Protein AF-0000000078792774 (afdb_homodimer)

pLDDT: mean 97.99, std 1.41, range [89.81, 98.94]

Sequence (324 aa):
MVIRKADIERDFDGVWEIFLDVISRGDVFSFLPETPKSDLKKLWFADNMDTFVAVDNSGKIVGSYYVKPNQPGLGSHIANGGYMVHSEEKGKGIGRLLCQHSIDFAREKGYLGMQFNMVISTNASAVKLWKSFGFLIIGTIPQAFRHQKLGLVDAYIMYKSLMVIRKADIERDFDGVWEIFLDVISRGDVFSFLPETPKSDLKKLWFADNMDTFVAVDNSGKIVGSYYVKPNQPGLGSHIANGGYMVHSEEKGKGIGRLLCQHSIDFAREKGYLGMQFNMVISTNASAVKLWKSFGFLIIGTIPQAFRHQKLGLVDAYIMYKSL

Structure (mmCIF, N/CA/C/O backbone):
data_AF-0000000078792774-model_v1
#
loop_
_entity.id
_entity.type
_entity.pdbx_description
1 polymer 'Acetyltransferase (GNAT) family protein'
#
loop_
_atom_site.group_PDB
_atom_site.id
_atom_site.type_symbol
_atom_site.label_atom_id
_atom_site.label_alt_id
_atom_site.label_comp_id
_atom_site.label_asym_id
_atom_site.label_entity_id
_atom_site.label_seq_id
_atom_site.pdbx_PDB_ins_code
_atom_site.Cartn_x
_atom_site.Cartn_y
_atom_site.Cartn_z
_atom_site.occupancy
_atom_site.B_iso_or_equiv
_atom_site.auth_seq_id
_atom_site.auth_comp_id
_atom_site.auth_asym_id
_atom_site.auth_atom_id
_atom_site.pdbx_PDB_model_num
ATOM 1 N N . MET A 1 1 ? -5.801 -30.766 -10.039 1 89.81 1 MET A N 1
ATOM 2 C CA . MET A 1 1 ? -5.418 -29.562 -9.289 1 89.81 1 MET A CA 1
ATOM 3 C C . MET A 1 1 ? -6.613 -28.984 -8.547 1 89.81 1 MET A C 1
ATOM 5 O O . MET A 1 1 ? -7.703 -28.859 -9.109 1 89.81 1 MET A O 1
ATOM 9 N N . VAL A 1 2 ? -6.477 -28.766 -7.297 1 95.69 2 VAL A N 1
ATOM 10 C CA . VAL A 1 2 ? -7.547 -28.203 -6.477 1 95.69 2 VAL A CA 1
ATOM 11 C C . VAL A 1 2 ? -7.055 -26.938 -5.773 1 95.69 2 VAL A C 1
ATOM 13 O O . VAL A 1 2 ? -5.926 -26.906 -5.273 1 95.69 2 VAL A O 1
ATOM 16 N N . ILE A 1 3 ? -7.879 -25.938 -5.758 1 98.56 3 ILE A N 1
ATOM 17 C CA . ILE A 1 3 ? -7.621 -24.75 -4.938 1 98.56 3 ILE A CA 1
ATOM 18 C C . ILE A 1 3 ? -8.445 -24.828 -3.656 1 98.56 3 ILE A C 1
ATOM 20 O O . ILE A 1 3 ? -9.648 -25.094 -3.701 1 98.56 3 ILE A O 1
ATOM 24 N N . ARG A 1 4 ? -7.84 -24.641 -2.57 1 98.56 4 ARG A N 1
ATOM 25 C CA . ARG A 1 4 ? -8.539 -24.656 -1.289 1 98.56 4 ARG A CA 1
ATOM 26 C C . ARG A 1 4 ? -7.973 -23.609 -0.344 1 98.56 4 ARG A C 1
ATOM 28 O O . ARG A 1 4 ? -6.844 -23.141 -0.529 1 98.56 4 ARG A O 1
ATOM 35 N N . LYS A 1 5 ? -8.781 -23.219 0.657 1 98.69 5 LYS A N 1
ATOM 36 C CA . LYS A 1 5 ? -8.281 -22.312 1.695 1 98.69 5 LYS A CA 1
ATOM 37 C C . LYS A 1 5 ? -7.078 -22.922 2.414 1 98.69 5 LYS A C 1
ATOM 39 O O . LYS A 1 5 ? -7.074 -24.109 2.738 1 98.69 5 LYS A O 1
ATOM 44 N N . ALA A 1 6 ? -6.129 -22.141 2.662 1 98.81 6 ALA A N 1
ATOM 45 C CA . ALA A 1 6 ? -4.906 -22.609 3.311 1 98.81 6 ALA A CA 1
ATOM 46 C C . ALA A 1 6 ? -5.117 -22.797 4.812 1 98.81 6 ALA A C 1
ATOM 48 O O . ALA A 1 6 ? -5.824 -22.016 5.445 1 98.81 6 ALA A O 1
ATOM 49 N N . ASP A 1 7 ? -4.531 -23.828 5.363 1 97.56 7 ASP A N 1
ATOM 50 C CA . ASP A 1 7 ? -4.32 -24 6.797 1 97.56 7 ASP A CA 1
ATOM 51 C C . ASP A 1 7 ? -2.896 -23.625 7.195 1 97.56 7 ASP A C 1
ATOM 53 O O . ASP A 1 7 ? -1.935 -24.25 6.742 1 97.56 7 ASP A O 1
ATOM 57 N N . ILE A 1 8 ? -2.828 -22.609 8.008 1 96.81 8 ILE A N 1
ATOM 58 C CA . ILE A 1 8 ? -1.504 -22.047 8.242 1 96.81 8 ILE A CA 1
ATOM 59 C C . ILE A 1 8 ? -0.583 -23.125 8.82 1 96.81 8 ILE A C 1
ATOM 61 O O . ILE A 1 8 ? 0.58 -23.234 8.43 1 96.81 8 ILE A O 1
ATOM 65 N N . GLU A 1 9 ? -0.976 -23.828 9.734 1 96.56 9 GLU A N 1
ATOM 66 C CA . GLU A 1 9 ? -0.129 -24.844 10.344 1 96.56 9 GLU A CA 1
ATOM 67 C C . GLU A 1 9 ? 0.25 -25.922 9.328 1 96.56 9 GLU A C 1
ATOM 69 O O . GLU A 1 9 ? 1.426 -26.266 9.195 1 96.56 9 GLU A O 1
ATOM 74 N N . ARG A 1 10 ? -0.623 -26.406 8.594 1 97.5 10 ARG A N 1
ATOM 75 C CA . ARG A 1 10 ? -0.427 -27.516 7.66 1 97.5 10 ARG A CA 1
ATOM 76 C C . ARG A 1 10 ? 0.346 -27.062 6.426 1 97.5 10 ARG A C 1
ATOM 78 O O . ARG A 1 10 ? 1.17 -27.797 5.895 1 97.5 10 ARG A O 1
ATOM 85 N N . ASP A 1 11 ? 0.039 -25.875 6.02 1 98.5 11 ASP A N 1
ATOM 86 C CA . ASP A 1 11 ? 0.467 -25.484 4.684 1 98.5 11 ASP A CA 1
ATOM 87 C C . ASP A 1 11 ? 1.664 -24.531 4.742 1 98.5 11 ASP A C 1
ATOM 89 O O . ASP A 1 11 ? 2.227 -24.172 3.707 1 98.5 11 ASP A O 1
ATOM 93 N N . PHE A 1 12 ? 2.1 -24.188 5.945 1 98.62 12 PHE A N 1
ATOM 94 C CA . PHE A 1 12 ? 3.115 -23.156 6.141 1 98.62 12 PHE A CA 1
ATOM 95 C C . PHE A 1 12 ? 4.387 -23.5 5.379 1 98.62 12 PHE A C 1
ATOM 97 O O . PHE A 1 12 ? 4.895 -22.688 4.602 1 98.62 12 PHE A O 1
ATOM 104 N N . ASP A 1 13 ? 4.883 -24.703 5.523 1 98.44 13 ASP A N 1
ATOM 105 C CA . ASP A 1 13 ? 6.148 -25.109 4.914 1 98.44 13 ASP A CA 1
ATOM 106 C C . ASP A 1 13 ? 6.035 -25.156 3.393 1 98.44 13 ASP A C 1
ATOM 108 O O . ASP A 1 13 ? 6.965 -24.781 2.682 1 98.44 13 ASP A O 1
ATOM 112 N N . GLY A 1 14 ? 4.961 -25.703 2.889 1 98.44 14 GLY A N 1
ATOM 113 C CA . GLY A 1 14 ? 4.754 -25.75 1.45 1 98.44 14 GLY A CA 1
ATOM 114 C C . GLY A 1 14 ? 4.691 -24.391 0.803 1 98.44 14 GLY A C 1
ATOM 115 O O . GLY A 1 14 ? 5.273 -24.172 -0.262 1 98.44 14 GLY A O 1
ATOM 116 N N . VAL A 1 15 ? 4.012 -23.484 1.435 1 98.81 15 VAL A N 1
ATOM 117 C CA . VAL A 1 15 ? 3.928 -22.109 0.924 1 98.81 15 VAL A CA 1
ATOM 118 C C . VAL A 1 15 ? 5.293 -21.438 1.024 1 98.81 15 VAL A C 1
ATOM 120 O O . VAL A 1 15 ? 5.699 -20.703 0.119 1 98.81 15 VAL A O 1
ATOM 123 N N . TRP A 1 16 ? 6.023 -21.75 2.131 1 98.69 16 TRP A N 1
ATOM 124 C CA . TRP A 1 16 ? 7.359 -21.188 2.277 1 98.69 16 TRP A CA 1
ATOM 125 C C . TRP A 1 16 ? 8.266 -21.625 1.13 1 98.69 16 TRP A C 1
ATOM 127 O O . TRP A 1 16 ? 9.047 -20.828 0.607 1 98.69 16 TRP A O 1
ATOM 137 N N . GLU A 1 17 ? 8.203 -22.828 0.781 1 98.31 17 GLU A N 1
ATOM 138 C CA . GLU A 1 17 ? 9.023 -23.344 -0.312 1 98.31 17 GLU A CA 1
ATOM 139 C C . GLU A 1 17 ? 8.781 -22.562 -1.602 1 98.31 17 GLU A C 1
ATOM 141 O O . GLU A 1 17 ? 9.727 -22.188 -2.295 1 98.31 17 GLU A O 1
ATOM 146 N N . ILE A 1 18 ? 7.582 -22.328 -1.918 1 98.56 18 ILE A N 1
ATOM 147 C CA . ILE A 1 18 ? 7.234 -21.578 -3.119 1 98.56 18 ILE A CA 1
ATOM 148 C C . ILE A 1 18 ? 7.691 -20.125 -2.969 1 98.56 18 ILE A C 1
ATOM 150 O O . ILE A 1 18 ? 8.25 -19.547 -3.9 1 98.56 18 ILE A O 1
ATOM 154 N N . PHE A 1 19 ? 7.434 -19.578 -1.785 1 98.62 19 PHE A N 1
ATOM 155 C CA . PHE A 1 19 ? 7.816 -18.203 -1.481 1 98.62 19 PHE A CA 1
ATOM 156 C C . PHE A 1 19 ? 9.305 -18 -1.724 1 98.62 19 PHE A C 1
ATOM 158 O O . PHE A 1 19 ? 9.703 -17.094 -2.453 1 98.62 19 PHE A O 1
ATOM 165 N N . LEU A 1 20 ? 10.07 -18.859 -1.196 1 98.12 20 LEU A N 1
ATOM 166 C CA . LEU A 1 20 ? 11.516 -18.781 -1.339 1 98.12 20 LEU A CA 1
ATOM 167 C C . LEU A 1 20 ? 11.93 -18.906 -2.801 1 98.12 20 LEU A C 1
ATOM 169 O O . LEU A 1 20 ? 12.766 -18.141 -3.287 1 98.12 20 LEU A O 1
ATOM 173 N N . ASP A 1 21 ? 11.367 -19.859 -3.449 1 98 21 ASP A N 1
ATOM 174 C CA . ASP A 1 21 ? 11.641 -20.062 -4.867 1 98 21 ASP A CA 1
ATOM 175 C C . ASP A 1 21 ? 11.383 -18.797 -5.672 1 98 21 ASP A C 1
ATOM 177 O O . ASP A 1 21 ? 12.211 -18.406 -6.492 1 98 21 ASP A O 1
ATOM 181 N N . VAL A 1 22 ? 10.289 -18.125 -5.418 1 97.56 22 VAL A N 1
ATOM 182 C CA . VAL A 1 22 ? 9.844 -16.969 -6.191 1 97.56 22 VAL A CA 1
ATOM 183 C C . VAL A 1 22 ? 10.711 -15.758 -5.859 1 97.56 22 VAL A C 1
ATOM 185 O O . VAL A 1 22 ? 11.211 -15.078 -6.758 1 97.56 22 VAL A O 1
ATOM 188 N N . ILE A 1 23 ? 10.977 -15.5 -4.566 1 97.56 23 ILE A N 1
ATOM 189 C CA . ILE A 1 23 ? 11.625 -14.242 -4.195 1 97.56 23 ILE A CA 1
ATOM 190 C C . ILE A 1 23 ? 13.133 -14.352 -4.438 1 97.56 23 ILE A C 1
ATOM 192 O O . ILE A 1 23 ? 13.82 -13.328 -4.523 1 97.56 23 ILE A O 1
ATOM 196 N N . SER A 1 24 ? 13.688 -15.539 -4.551 1 97 24 SER A N 1
ATOM 197 C CA . SER A 1 24 ? 15.117 -15.742 -4.758 1 97 24 SER A CA 1
ATOM 198 C C . SER A 1 24 ? 15.562 -15.172 -6.102 1 97 24 SER A C 1
ATOM 200 O O . SER A 1 24 ? 16.734 -14.805 -6.266 1 97 24 SER A O 1
ATOM 202 N N . ARG A 1 25 ? 14.68 -15.055 -7.035 1 94.62 25 ARG A N 1
ATOM 203 C CA . ARG A 1 25 ? 15.008 -14.578 -8.375 1 94.62 25 ARG A CA 1
ATOM 204 C C . ARG A 1 25 ? 15.102 -13.055 -8.398 1 94.62 25 ARG A C 1
ATOM 206 O O . ARG A 1 25 ? 15.758 -12.484 -9.273 1 94.62 25 ARG A O 1
ATOM 213 N N . GLY A 1 26 ? 14.32 -12.391 -7.48 1 96.25 26 GLY A N 1
ATOM 214 C CA . GLY A 1 26 ? 14.352 -10.938 -7.379 1 96.25 26 GLY A CA 1
ATOM 215 C C . GLY A 1 26 ? 13.75 -10.242 -8.586 1 96.25 26 GLY A C 1
ATOM 216 O O . GLY A 1 26 ? 14.234 -9.195 -9.008 1 96.25 26 GLY A O 1
ATOM 217 N N . ASP A 1 27 ? 12.695 -10.773 -9.172 1 96.94 27 ASP A N 1
ATOM 218 C CA . ASP A 1 27 ? 12.227 -10.203 -10.43 1 96.94 27 ASP A CA 1
ATOM 219 C C . ASP A 1 27 ? 10.711 -10.023 -10.422 1 96.94 27 ASP A C 1
ATOM 221 O O . ASP A 1 27 ? 10.133 -9.461 -11.359 1 96.94 27 ASP A O 1
ATOM 225 N N . VAL A 1 28 ? 10.078 -10.469 -9.312 1 95.56 28 VAL A N 1
ATOM 226 C CA . VAL A 1 28 ? 8.625 -10.469 -9.359 1 95.56 28 VAL A CA 1
ATOM 227 C C . VAL A 1 28 ? 8.062 -9.75 -8.133 1 95.56 28 VAL A C 1
ATOM 229 O O . VAL A 1 28 ? 7.059 -9.039 -8.227 1 95.56 28 VAL A O 1
ATOM 232 N N . PHE A 1 29 ? 8.664 -9.961 -6.973 1 97.25 29 PHE A N 1
ATOM 233 C CA . PHE A 1 29 ? 8.297 -9.305 -5.727 1 97.25 29 PHE A CA 1
ATOM 234 C C . PHE A 1 29 ? 9.43 -8.414 -5.23 1 97.25 29 PHE A C 1
ATOM 236 O O . PHE A 1 29 ? 10.602 -8.672 -5.516 1 97.25 29 PHE A O 1
ATOM 243 N N . SER A 1 30 ? 9.078 -7.434 -4.453 1 98.12 30 SER A N 1
ATOM 244 C CA . SER A 1 30 ? 10.078 -6.508 -3.934 1 98.12 30 SER A CA 1
ATOM 245 C C . SER A 1 30 ? 10.766 -7.074 -2.695 1 98.12 30 SER A C 1
ATOM 247 O O . SER A 1 30 ? 11.719 -6.484 -2.182 1 98.12 30 SER A O 1
ATOM 249 N N . PHE A 1 31 ? 10.312 -8.219 -2.158 1 98 31 PHE A N 1
ATOM 250 C CA . PHE A 1 31 ? 10.945 -8.844 -1.007 1 98 31 PHE A CA 1
ATOM 251 C C . PHE A 1 31 ? 12.375 -9.258 -1.338 1 98 31 PHE A C 1
ATOM 253 O O . PHE A 1 31 ? 12.648 -9.734 -2.443 1 98 31 PHE A O 1
ATOM 260 N N . LEU A 1 32 ? 13.188 -9.203 -0.373 1 97 32 LEU A N 1
ATOM 261 C CA . LEU A 1 32 ? 14.586 -9.57 -0.579 1 97 32 LEU A CA 1
ATOM 262 C C . LEU A 1 32 ? 14.758 -11.086 -0.544 1 97 32 LEU A C 1
ATOM 264 O O . LEU A 1 32 ? 14.086 -11.773 0.222 1 97 32 LEU A O 1
ATOM 268 N N . PRO A 1 33 ? 15.727 -11.578 -1.292 1 95.25 33 PRO A N 1
ATOM 269 C CA . PRO A 1 33 ? 15.984 -13.016 -1.301 1 95.25 33 PRO A CA 1
ATOM 270 C C . PRO A 1 33 ? 16.328 -13.562 0.085 1 95.25 33 PRO A C 1
ATOM 272 O O . PRO A 1 33 ? 16.125 -14.75 0.355 1 95.25 33 PRO A O 1
ATOM 275 N N . GLU A 1 34 ? 16.781 -12.711 1.011 1 96.06 34 GLU A N 1
ATOM 276 C CA . GLU A 1 34 ? 17.203 -13.141 2.342 1 96.06 34 GLU A CA 1
ATOM 277 C C . GLU A 1 34 ? 16.062 -13 3.352 1 96.06 34 GLU A C 1
ATOM 279 O O . GLU A 1 34 ? 16.281 -13.141 4.559 1 96.06 34 GLU A O 1
ATOM 284 N N . THR A 1 35 ? 14.891 -12.695 2.889 1 97.56 35 THR A N 1
ATOM 285 C CA . THR A 1 35 ? 13.75 -12.617 3.797 1 97.56 35 THR A CA 1
ATOM 286 C C . THR A 1 35 ? 13.641 -13.898 4.629 1 97.56 35 THR A C 1
ATOM 288 O O . THR A 1 35 ? 13.641 -15 4.086 1 97.56 35 THR A O 1
ATOM 291 N N . PRO A 1 36 ? 13.586 -13.797 5.883 1 97.81 36 PRO A N 1
ATOM 292 C CA . PRO A 1 36 ? 13.539 -14.992 6.727 1 97.81 36 PRO A CA 1
ATOM 293 C C . PRO A 1 36 ? 12.164 -15.648 6.746 1 97.81 36 PRO A C 1
ATOM 295 O O . PRO A 1 36 ? 11.148 -14.977 6.551 1 97.81 36 PRO A O 1
ATOM 298 N N . LYS A 1 37 ? 12.094 -16.922 7 1 98 37 LYS A N 1
ATOM 299 C CA . LYS A 1 37 ? 10.859 -17.703 7.07 1 98 37 LYS A CA 1
ATOM 300 C C . LYS A 1 37 ? 9.898 -17.125 8.102 1 98 37 LYS A C 1
ATOM 302 O O . LYS A 1 37 ? 8.68 -17.188 7.934 1 98 37 LYS A O 1
ATOM 307 N N . SER A 1 38 ? 10.469 -16.516 9.219 1 97.75 38 SER A N 1
ATOM 308 C CA . SER A 1 38 ? 9.656 -15.945 10.289 1 97.75 38 SER A CA 1
ATOM 309 C C . SER A 1 38 ? 8.75 -14.836 9.758 1 97.75 38 SER A C 1
ATOM 311 O O . SER A 1 38 ? 7.727 -14.523 10.367 1 97.75 38 SER A O 1
ATOM 313 N N . ASP A 1 39 ? 9.094 -14.25 8.633 1 97.94 39 ASP A N 1
ATOM 314 C CA . ASP A 1 39 ? 8.32 -13.148 8.078 1 97.94 39 ASP A CA 1
ATOM 315 C C . ASP A 1 39 ? 7.129 -13.656 7.273 1 97.94 39 ASP A C 1
ATOM 317 O O . ASP A 1 39 ? 6.219 -12.891 6.945 1 97.94 39 ASP A O 1
ATOM 321 N N . LEU A 1 40 ? 7.102 -14.922 6.93 1 98.44 40 LEU A N 1
ATOM 322 C CA . LEU A 1 40 ? 6.09 -15.461 6.023 1 98.44 40 LEU A CA 1
ATOM 323 C C . LEU A 1 40 ? 4.688 -15.227 6.582 1 98.44 40 LEU A C 1
ATOM 325 O O . LEU A 1 40 ? 3.762 -14.914 5.828 1 98.44 40 LEU A O 1
ATOM 329 N N . LYS A 1 41 ? 4.52 -15.469 7.855 1 98.19 41 LYS A N 1
ATOM 330 C CA . LYS A 1 41 ? 3.195 -15.289 8.438 1 98.19 41 LYS A CA 1
ATOM 331 C C . LYS A 1 41 ? 2.641 -13.906 8.125 1 98.19 41 LYS A C 1
ATOM 333 O O . LYS A 1 41 ? 1.504 -13.773 7.664 1 98.19 41 LYS A O 1
ATOM 338 N N . LYS A 1 42 ? 3.414 -12.883 8.352 1 97.12 42 LYS A N 1
ATOM 339 C CA . LYS A 1 42 ? 2.996 -11.5 8.117 1 97.12 42 LYS A CA 1
ATOM 340 C C . LYS A 1 42 ? 2.805 -11.227 6.633 1 97.12 42 LYS A C 1
ATOM 342 O O . LYS A 1 42 ? 1.916 -10.461 6.246 1 97.12 42 LYS A O 1
ATOM 347 N N . LEU A 1 43 ? 3.557 -11.82 5.824 1 98.06 43 LEU A N 1
ATOM 348 C CA . LEU A 1 43 ? 3.611 -11.461 4.41 1 98.06 43 LEU A CA 1
ATOM 349 C C . LEU A 1 43 ? 2.564 -12.234 3.615 1 98.06 43 LEU A C 1
ATOM 351 O O . LEU A 1 43 ? 2.131 -11.789 2.551 1 98.06 43 LEU A O 1
ATOM 355 N N . TRP A 1 44 ? 2.117 -13.445 4.137 1 98.69 44 TRP A N 1
ATOM 356 C CA . TRP A 1 44 ? 1.282 -14.281 3.285 1 98.69 44 TRP A CA 1
ATOM 357 C C . TRP A 1 44 ? 0.125 -14.883 4.078 1 98.69 44 TRP A C 1
ATOM 359 O O . TRP A 1 44 ? -0.828 -15.406 3.494 1 98.69 44 TRP A O 1
ATOM 369 N N . PHE A 1 45 ? 0.188 -14.766 5.434 1 98.56 45 PHE A N 1
ATOM 370 C CA . PHE A 1 45 ? -0.818 -15.391 6.285 1 98.56 45 PHE A CA 1
ATOM 371 C C . PHE A 1 45 ? -1.323 -14.406 7.336 1 98.56 45 PHE A C 1
ATOM 373 O O . PHE A 1 45 ? -1.734 -14.812 8.422 1 98.56 45 PHE A O 1
ATOM 380 N N . ALA A 1 46 ? -1.145 -13.094 7.094 1 97.81 46 ALA A N 1
ATOM 381 C CA . ALA A 1 46 ? -1.589 -12.109 8.07 1 97.81 46 ALA A CA 1
ATOM 382 C C . ALA A 1 46 ? -3.074 -12.273 8.383 1 97.81 46 ALA A C 1
ATOM 384 O O . ALA A 1 46 ? -3.816 -12.867 7.598 1 97.81 46 ALA A O 1
ATOM 385 N N . ASP A 1 47 ? -3.535 -11.719 9.461 1 96.88 47 ASP A N 1
ATOM 386 C CA . ASP A 1 47 ? -4.891 -11.906 9.969 1 96.88 47 ASP A CA 1
ATOM 387 C C . ASP A 1 47 ? -5.926 -11.344 8.992 1 96.88 47 ASP A C 1
ATOM 389 O O . ASP A 1 47 ? -7.059 -11.836 8.938 1 96.88 47 ASP A O 1
ATOM 393 N N . ASN A 1 48 ? -5.547 -10.391 8.273 1 97.5 48 ASN A N 1
ATOM 394 C CA . ASN A 1 48 ? -6.504 -9.758 7.375 1 97.5 48 ASN A CA 1
ATOM 395 C C . ASN A 1 48 ? -6.465 -10.383 5.98 1 97.5 48 ASN A C 1
ATOM 397 O O . ASN A 1 48 ? -7.062 -9.852 5.043 1 97.5 48 ASN A O 1
ATOM 401 N N . MET A 1 49 ? -5.73 -11.453 5.793 1 98.62 49 MET A N 1
ATOM 402 C CA . MET A 1 49 ? -5.578 -12.102 4.496 1 98.62 49 MET A CA 1
ATOM 403 C C . MET A 1 49 ? -6.383 -13.398 4.438 1 98.62 49 MET A C 1
ATOM 405 O O . MET A 1 49 ? -6.418 -14.156 5.41 1 98.62 49 MET A O 1
ATOM 409 N N . ASP A 1 50 ? -7.035 -13.594 3.385 1 98.81 50 ASP A N 1
ATOM 410 C CA . ASP A 1 50 ? -7.512 -14.914 2.994 1 98.81 50 ASP A CA 1
ATOM 411 C C . ASP A 1 50 ? -6.52 -15.594 2.051 1 98.81 50 ASP A C 1
ATOM 413 O O . ASP A 1 50 ? -6.387 -15.195 0.892 1 98.81 50 ASP A O 1
ATOM 417 N N . THR A 1 51 ? -5.867 -16.625 2.529 1 98.94 51 THR A N 1
ATOM 418 C CA . THR A 1 51 ? -4.832 -17.297 1.759 1 98.94 51 THR A CA 1
ATOM 419 C C . THR A 1 51 ? -5.336 -18.641 1.245 1 98.94 51 THR A C 1
ATOM 421 O O . THR A 1 51 ? -6 -19.375 1.974 1 98.94 51 THR A O 1
ATOM 424 N N . PHE A 1 52 ? -5.012 -18.938 0.009 1 98.94 52 PHE A N 1
ATOM 425 C CA . PHE A 1 52 ? -5.379 -20.188 -0.653 1 98.94 52 PHE A CA 1
ATOM 426 C C . PHE A 1 52 ? -4.148 -20.859 -1.234 1 98.94 52 PHE A C 1
ATOM 428 O O . PHE A 1 52 ? -3.141 -20.219 -1.515 1 98.94 52 PHE A O 1
ATOM 435 N N . VAL A 1 53 ? -4.285 -22.172 -1.433 1 98.88 53 VAL A N 1
ATOM 436 C CA . VAL A 1 53 ? -3.227 -22.953 -2.068 1 98.88 53 VAL A CA 1
ATOM 437 C C . VAL A 1 53 ? -3.809 -23.781 -3.209 1 98.88 53 VAL A C 1
ATOM 439 O O . VAL A 1 53 ? -4.957 -24.234 -3.139 1 98.88 53 VAL A O 1
ATOM 442 N N . ALA A 1 54 ? -3.068 -23.875 -4.238 1 98.75 54 ALA A N 1
ATOM 443 C CA . ALA A 1 54 ? -3.311 -24.859 -5.293 1 98.75 54 ALA A CA 1
ATOM 444 C C . ALA A 1 54 ? -2.527 -26.141 -5.035 1 98.75 54 ALA A C 1
ATOM 446 O O . ALA A 1 54 ? -1.304 -26.109 -4.891 1 98.75 54 ALA A O 1
ATOM 447 N N . VAL A 1 55 ? -3.205 -27.234 -5.004 1 98.12 55 VAL A N 1
ATOM 448 C CA . VAL A 1 55 ? -2.602 -28.531 -4.691 1 98.12 55 VAL A CA 1
ATOM 449 C C . VAL A 1 55 ? -2.754 -29.469 -5.883 1 98.12 55 VAL A C 1
ATOM 451 O O . VAL A 1 55 ? -3.852 -29.625 -6.426 1 98.12 55 VAL A O 1
ATOM 454 N N . ASP A 1 56 ? -1.595 -30 -6.246 1 96.62 56 ASP A N 1
ATOM 455 C CA . ASP A 1 56 ? -1.667 -30.906 -7.387 1 96.62 56 ASP A CA 1
ATOM 456 C C . ASP A 1 56 ? -2.154 -32.281 -6.961 1 96.62 56 ASP A C 1
ATOM 458 O O . ASP A 1 56 ? -2.52 -32.5 -5.801 1 96.62 56 ASP A O 1
ATOM 462 N N . ASN A 1 57 ? -2.188 -33.219 -7.871 1 94.94 57 ASN A N 1
ATOM 463 C CA . ASN A 1 57 ? -2.773 -34.531 -7.637 1 94.94 57 ASN A CA 1
ATOM 464 C C . ASN A 1 57 ? -1.966 -35.312 -6.617 1 94.94 57 ASN A C 1
ATOM 466 O O . ASN A 1 57 ? -2.488 -36.25 -5.988 1 94.94 57 ASN A O 1
ATOM 470 N N . SER A 1 58 ? -0.716 -35.031 -6.395 1 95.75 58 SER A N 1
ATOM 471 C CA . SER A 1 58 ? 0.141 -35.75 -5.445 1 95.75 58 SER A CA 1
ATOM 472 C C . SER A 1 58 ? 0.045 -35.125 -4.055 1 95.75 58 SER A C 1
ATOM 474 O O . SER A 1 58 ? 0.645 -35.625 -3.104 1 95.75 58 SER A O 1
ATOM 476 N N . GLY A 1 59 ? -0.678 -34.031 -3.961 1 95.62 59 GLY A N 1
ATOM 477 C CA . GLY A 1 59 ? -0.825 -33.344 -2.68 1 95.62 59 GLY A CA 1
ATOM 478 C C . GLY A 1 59 ? 0.186 -32.25 -2.467 1 95.62 59 GLY A C 1
ATOM 479 O O . GLY A 1 59 ? 0.219 -31.609 -1.403 1 95.62 59 GLY A O 1
ATOM 480 N N . LYS A 1 60 ? 0.916 -32.031 -3.453 1 97.12 60 LYS A N 1
ATOM 481 C CA . LYS A 1 60 ? 1.946 -31 -3.359 1 97.12 60 LYS A CA 1
ATOM 482 C C . LYS A 1 60 ? 1.365 -29.625 -3.625 1 97.12 60 LYS A C 1
ATOM 484 O O . LYS A 1 60 ? 0.578 -29.438 -4.559 1 97.12 60 LYS A O 1
ATOM 489 N N . ILE A 1 61 ? 1.719 -28.656 -2.799 1 98.44 61 ILE A N 1
ATOM 490 C CA . ILE A 1 61 ? 1.354 -27.266 -3.051 1 98.44 61 ILE A CA 1
ATOM 491 C C . ILE A 1 61 ? 2.209 -26.703 -4.188 1 98.44 61 ILE A C 1
ATOM 493 O O . ILE A 1 61 ? 3.439 -26.719 -4.105 1 98.44 61 ILE A O 1
ATOM 497 N N . VAL A 1 62 ? 1.569 -26.203 -5.219 1 98.44 62 VAL A N 1
ATOM 498 C CA . VAL A 1 62 ? 2.299 -25.797 -6.414 1 98.44 62 VAL A CA 1
ATOM 499 C C . VAL A 1 62 ? 2.084 -24.297 -6.664 1 98.44 62 VAL A C 1
ATOM 501 O O . VAL A 1 62 ? 2.766 -23.703 -7.5 1 98.44 62 VAL A O 1
ATOM 504 N N . GLY A 1 63 ? 1.183 -23.656 -5.965 1 98.62 63 GLY A N 1
ATOM 505 C CA . GLY A 1 63 ? 0.881 -22.234 -6.047 1 98.62 63 GLY A CA 1
ATOM 506 C C . GLY A 1 63 ? 0.094 -21.719 -4.855 1 98.62 63 GLY A C 1
ATOM 507 O O . GLY A 1 63 ? -0.436 -22.516 -4.07 1 98.62 63 GLY A O 1
ATOM 508 N N . SER A 1 64 ? 0.072 -20.484 -4.691 1 98.88 64 SER A N 1
ATOM 509 C CA . SER A 1 64 ? -0.668 -19.844 -3.607 1 98.88 64 SER A CA 1
ATOM 510 C C . SER A 1 64 ? -1.017 -18.391 -3.955 1 98.88 64 SER A C 1
ATOM 512 O O . SER A 1 64 ? -0.314 -17.75 -4.738 1 98.88 64 SER A O 1
ATOM 514 N N . TYR A 1 65 ? -2.08 -17.938 -3.412 1 98.88 65 TYR A N 1
ATOM 515 C CA . TYR A 1 65 ? -2.41 -16.516 -3.465 1 98.88 65 TYR A CA 1
ATOM 516 C C . TYR A 1 65 ? -3.094 -16.062 -2.178 1 98.88 65 TYR A C 1
ATOM 518 O O . TYR A 1 65 ? -3.523 -16.891 -1.374 1 98.88 65 TYR A O 1
ATOM 526 N N . TYR A 1 66 ? -3.125 -14.805 -1.939 1 98.88 66 TYR A N 1
ATOM 527 C CA . TYR A 1 66 ? -3.955 -14.234 -0.887 1 98.88 66 TYR A CA 1
ATOM 528 C C . TYR A 1 66 ? -4.816 -13.102 -1.43 1 98.88 66 TYR A C 1
ATOM 530 O O . TYR A 1 66 ? -4.5 -12.516 -2.469 1 98.88 66 TYR A O 1
ATOM 538 N N . VAL A 1 67 ? -5.945 -12.852 -0.847 1 98.88 67 VAL A N 1
ATOM 539 C CA . VAL A 1 67 ? -6.77 -11.656 -1.015 1 98.88 67 VAL A CA 1
ATOM 540 C C . VAL A 1 67 ? -6.898 -10.93 0.32 1 98.88 67 VAL A C 1
ATOM 542 O O . VAL A 1 67 ? -7.098 -11.555 1.362 1 98.88 67 VAL A O 1
ATOM 545 N N . LYS A 1 68 ? -6.738 -9.688 0.316 1 98.88 68 LYS A N 1
ATOM 546 C CA . LYS A 1 68 ? -6.906 -8.836 1.492 1 98.88 68 LYS A CA 1
ATOM 547 C C . LYS A 1 68 ? -7.406 -7.449 1.101 1 98.88 68 LYS A C 1
ATOM 549 O O . LYS A 1 68 ? -7.355 -7.074 -0.072 1 98.88 68 LYS A O 1
ATOM 554 N N . PRO A 1 69 ? -7.945 -6.676 2.045 1 98.88 69 PRO A N 1
ATOM 555 C CA . PRO A 1 69 ? -8.172 -5.266 1.716 1 98.88 69 PRO A CA 1
ATOM 556 C C . PRO A 1 69 ? -6.887 -4.543 1.312 1 98.88 69 PRO A C 1
ATOM 558 O O . PRO A 1 69 ? -5.852 -4.703 1.962 1 98.88 69 PRO A O 1
ATOM 561 N N . ASN A 1 70 ? -6.953 -3.783 0.267 1 98.75 70 ASN A N 1
ATOM 562 C CA . ASN A 1 70 ? -5.797 -3.004 -0.171 1 98.75 70 ASN A CA 1
ATOM 563 C C . ASN A 1 70 ? -5.48 -1.874 0.803 1 98.75 70 ASN A C 1
ATOM 565 O O . ASN A 1 70 ? -4.316 -1.526 1 1 98.75 70 ASN A O 1
ATOM 569 N N . GLN A 1 71 ? -6.457 -1.205 1.329 1 98.56 71 GLN A N 1
ATOM 570 C CA . GLN A 1 71 ? -6.406 -0.195 2.381 1 98.56 71 GLN A CA 1
ATOM 571 C C . GLN A 1 71 ? -7.293 -0.587 3.562 1 98.56 71 GLN A C 1
ATOM 573 O O . GLN A 1 71 ? -8.289 -1.293 3.391 1 98.56 71 GLN A O 1
ATOM 578 N N . PRO A 1 72 ? -6.969 -0.114 4.75 1 97.62 72 PRO A N 1
ATOM 579 C CA . PRO A 1 72 ? -7.805 -0.445 5.906 1 97.62 72 PRO A CA 1
ATOM 580 C C . PRO A 1 72 ? -9.07 0.404 5.98 1 97.62 72 PRO A C 1
ATOM 582 O O . PRO A 1 72 ? -9.203 1.39 5.25 1 97.62 72 PRO A O 1
ATOM 585 N N . GLY A 1 73 ? -9.984 -0.006 6.777 1 97.94 73 GLY A N 1
ATOM 586 C CA . GLY A 1 73 ? -11.109 0.815 7.18 1 97.94 73 GLY A CA 1
ATOM 587 C C . GLY A 1 73 ? -11.938 1.311 6.008 1 97.94 73 GLY A C 1
ATOM 588 O O . GLY A 1 73 ? -12.438 0.511 5.211 1 97.94 73 GLY A O 1
ATOM 589 N N . LEU A 1 74 ? -11.922 2.578 5.762 1 98.62 74 LEU A N 1
ATOM 590 C CA . LEU A 1 74 ? -12.805 3.244 4.805 1 98.62 74 LEU A CA 1
ATOM 591 C C . LEU A 1 74 ? -12.367 2.953 3.373 1 98.62 74 LEU A C 1
ATOM 593 O O . LEU A 1 74 ? -13.039 3.363 2.422 1 98.62 74 LEU A O 1
ATOM 597 N N . GLY A 1 75 ? -11.305 2.266 3.131 1 98.69 75 GLY A N 1
ATOM 598 C CA . GLY A 1 75 ? -10.867 1.811 1.821 1 98.69 75 GLY A CA 1
ATOM 599 C C . GLY A 1 75 ? -10.836 0.299 1.694 1 98.69 75 GLY A C 1
ATOM 600 O O . GLY A 1 75 ? -10.242 -0.24 0.762 1 98.69 75 GLY A O 1
ATOM 601 N N . SER A 1 76 ? -11.5 -0.422 2.596 1 98.75 76 SER A N 1
ATOM 602 C CA . SER A 1 76 ? -11.297 -1.86 2.736 1 98.75 76 SER A CA 1
ATOM 603 C C . SER A 1 76 ? -12.125 -2.639 1.722 1 98.75 76 SER A C 1
ATOM 605 O O . SER A 1 76 ? -12.016 -3.861 1.626 1 98.75 76 SER A O 1
ATOM 607 N N . HIS A 1 77 ? -12.898 -1.919 0.918 1 98.88 77 HIS A N 1
ATOM 608 C CA . HIS A 1 77 ? -13.773 -2.596 -0.035 1 98.88 77 HIS A CA 1
ATOM 609 C C . HIS A 1 77 ? -13.086 -2.766 -1.386 1 98.88 77 HIS A C 1
ATOM 611 O O . HIS A 1 77 ? -13.688 -3.285 -2.33 1 98.88 77 HIS A O 1
ATOM 617 N N . ILE A 1 78 ? -11.859 -2.291 -1.58 1 98.94 78 ILE A N 1
ATOM 618 C CA . ILE A 1 78 ? -10.984 -2.619 -2.699 1 98.94 78 ILE A CA 1
ATOM 619 C C . ILE A 1 78 ? -9.984 -3.695 -2.273 1 98.94 78 ILE A C 1
ATOM 621 O O . ILE A 1 78 ? -9.258 -3.521 -1.294 1 98.94 78 ILE A O 1
ATOM 625 N N . ALA A 1 79 ? -9.953 -4.777 -2.949 1 98.94 79 ALA A N 1
ATOM 626 C CA . ALA A 1 79 ? -9.086 -5.902 -2.611 1 98.94 79 ALA A CA 1
ATOM 627 C C . ALA A 1 79 ? -7.691 -5.711 -3.197 1 98.94 79 ALA A C 1
ATOM 629 O O . ALA A 1 79 ? -7.5 -4.906 -4.113 1 98.94 79 ALA A O 1
ATOM 630 N N . ASN A 1 80 ? -6.793 -6.344 -2.639 1 98.81 80 ASN A N 1
ATOM 631 C CA . ASN A 1 80 ? -5.453 -6.613 -3.145 1 98.81 80 ASN A CA 1
ATOM 632 C C . ASN A 1 80 ? -5.156 -8.109 -3.182 1 98.81 80 ASN A C 1
ATOM 634 O O . ASN A 1 80 ? -5.816 -8.898 -2.496 1 98.81 80 ASN A O 1
ATOM 638 N N . GLY A 1 81 ? -4.227 -8.484 -3.961 1 98.56 81 GLY A N 1
ATOM 639 C CA . GLY A 1 81 ? -3.832 -9.883 -4.008 1 98.56 81 GLY A CA 1
ATOM 640 C C . GLY A 1 81 ? -2.373 -10.086 -4.371 1 98.56 81 GLY A C 1
ATOM 641 O O . GLY A 1 81 ? -1.741 -9.188 -4.938 1 98.56 81 GLY A O 1
ATOM 642 N N . GLY A 1 82 ? -1.843 -11.125 -4.035 1 98.5 82 GLY A N 1
ATOM 643 C CA . GLY A 1 82 ? -0.543 -11.648 -4.422 1 98.5 82 GLY A CA 1
ATOM 644 C C . GLY A 1 82 ? -0.591 -13.102 -4.855 1 98.5 82 GLY A C 1
ATOM 645 O O . GLY A 1 82 ? -1.369 -13.891 -4.316 1 98.5 82 GLY A O 1
ATOM 646 N N . TYR A 1 83 ? 0.258 -13.461 -5.812 1 98.69 83 TYR A N 1
ATOM 647 C CA . TYR A 1 83 ? 0.207 -14.781 -6.426 1 98.69 83 TYR A CA 1
ATOM 648 C C . TYR A 1 83 ? 1.607 -15.367 -6.586 1 98.69 83 TYR A C 1
ATOM 650 O O . TYR A 1 83 ? 2.531 -14.664 -7.008 1 98.69 83 TYR A O 1
ATOM 658 N N . MET A 1 84 ? 1.682 -16.547 -6.301 1 98.44 84 MET A N 1
ATOM 659 C CA . MET A 1 84 ? 2.936 -17.266 -6.523 1 98.44 84 MET A CA 1
ATOM 660 C C . MET A 1 84 ? 2.676 -18.641 -7.133 1 98.44 84 MET A C 1
ATOM 662 O O . MET A 1 84 ? 1.745 -19.344 -6.727 1 98.44 84 MET A O 1
ATOM 666 N N . VAL A 1 85 ? 3.434 -18.969 -8.047 1 98.25 85 VAL A N 1
ATOM 667 C CA . VAL A 1 85 ? 3.504 -20.312 -8.625 1 98.25 85 VAL A CA 1
ATOM 668 C C . VAL A 1 85 ? 4.949 -20.797 -8.617 1 98.25 85 VAL A C 1
ATOM 670 O O . VAL A 1 85 ?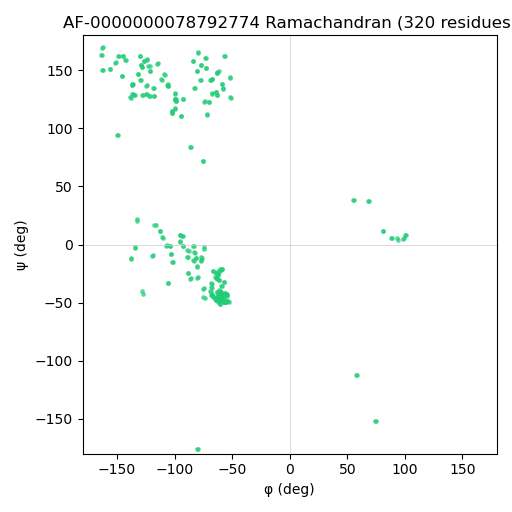 5.863 -20.062 -8.984 1 98.25 85 VAL A O 1
ATOM 673 N N . HIS A 1 86 ? 5.156 -21.969 -8.102 1 97.44 86 HIS A N 1
ATOM 674 C CA . HIS A 1 86 ? 6.504 -22.516 -8.133 1 97.44 86 HIS A CA 1
ATOM 675 C C . HIS A 1 86 ? 7.094 -22.484 -9.539 1 97.44 86 HIS A C 1
ATOM 677 O O . HIS A 1 86 ? 6.398 -22.766 -10.516 1 97.44 86 HIS A O 1
ATOM 683 N N . SER A 1 87 ? 8.367 -22.234 -9.633 1 95.88 87 SER A N 1
ATOM 684 C CA . SER A 1 87 ? 9.016 -22 -10.922 1 95.88 87 SER A CA 1
ATOM 685 C C . SER A 1 87 ? 8.938 -23.25 -11.805 1 95.88 87 SER A C 1
ATOM 687 O O . SER A 1 87 ? 8.836 -23.141 -13.023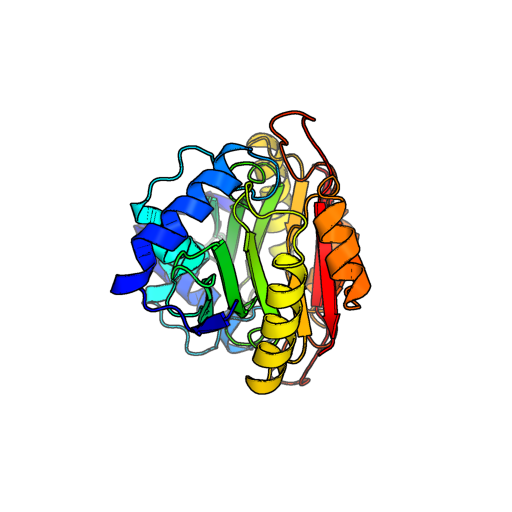 1 95.88 87 SER A O 1
ATOM 689 N N . GLU A 1 88 ? 8.906 -24.359 -11.188 1 95.19 88 GLU A N 1
ATOM 690 C CA . GLU A 1 88 ? 8.867 -25.625 -11.93 1 95.19 88 GLU A CA 1
ATOM 691 C C . GLU A 1 88 ? 7.477 -25.891 -12.492 1 95.19 88 GLU A C 1
ATOM 693 O O . GLU A 1 88 ? 7.301 -26.797 -13.32 1 95.19 88 GLU A O 1
ATOM 698 N N . GLU A 1 89 ? 6.535 -25.172 -12.086 1 95.12 89 GLU A N 1
ATOM 699 C CA . GLU A 1 89 ? 5.145 -25.422 -12.461 1 95.12 89 GLU A CA 1
ATOM 700 C C . GLU A 1 89 ? 4.605 -24.312 -13.359 1 95.12 89 GLU A C 1
ATOM 702 O O . GLU A 1 89 ? 3.412 -24.281 -13.656 1 95.12 89 GLU A O 1
ATOM 707 N N . LYS A 1 90 ? 5.469 -23.516 -13.812 1 92.12 90 LYS A N 1
ATOM 708 C CA . LYS A 1 90 ? 5.047 -22.406 -14.672 1 92.12 90 LYS A CA 1
ATOM 709 C C . LYS A 1 90 ? 4.645 -22.906 -16.047 1 92.12 90 LYS A C 1
ATOM 711 O O . LYS A 1 90 ? 5.145 -23.938 -16.516 1 92.12 90 LYS A O 1
ATOM 716 N N . GLY A 1 91 ? 3.754 -22.141 -16.641 1 91.5 91 GLY A N 1
ATOM 717 C CA . GLY A 1 91 ? 3.33 -22.469 -17.984 1 91.5 91 GLY A CA 1
ATOM 718 C C . GLY A 1 91 ? 2.275 -23.562 -18.031 1 91.5 91 GLY A C 1
ATOM 719 O O . GLY A 1 91 ? 1.955 -24.078 -19.109 1 91.5 91 GLY A O 1
ATOM 720 N N . LYS A 1 92 ? 1.711 -23.906 -16.938 1 94.12 92 LYS A N 1
ATOM 721 C CA . LYS A 1 92 ? 0.738 -25 -16.859 1 94.12 92 LYS A CA 1
ATOM 722 C C . LYS A 1 92 ? -0.661 -24.453 -16.562 1 94.12 92 LYS A C 1
ATOM 724 O O . LYS A 1 92 ? -1.562 -25.219 -16.219 1 94.12 92 LYS A O 1
ATOM 729 N N . GLY A 1 93 ? -0.791 -23.172 -16.562 1 95.94 93 GLY A N 1
ATOM 730 C CA . GLY A 1 93 ? -2.102 -22.562 -16.375 1 95.94 93 GLY A CA 1
ATOM 731 C C . GLY A 1 93 ? -2.449 -22.344 -14.914 1 95.94 93 GLY A C 1
ATOM 732 O O . GLY A 1 93 ? -3.557 -21.906 -14.594 1 95.94 93 GLY A O 1
ATOM 733 N N . ILE A 1 94 ? -1.59 -22.578 -14.008 1 97.5 94 ILE A N 1
ATOM 734 C CA . ILE A 1 94 ? -1.854 -22.484 -12.578 1 97.5 94 ILE A CA 1
ATOM 735 C C . ILE A 1 94 ? -2.125 -21.016 -12.203 1 97.5 94 ILE A C 1
ATOM 737 O O . ILE A 1 94 ? -3.062 -20.734 -11.453 1 97.5 94 ILE A O 1
ATOM 741 N N . GLY A 1 95 ? -1.295 -20.078 -12.719 1 97.81 95 GLY A N 1
ATOM 742 C CA . GLY A 1 95 ? -1.535 -18.672 -12.484 1 97.81 95 GLY A CA 1
ATOM 743 C C . GLY A 1 95 ? -2.924 -18.219 -12.891 1 97.81 95 GLY A C 1
ATOM 744 O O . GLY A 1 95 ? -3.582 -17.484 -12.164 1 97.81 95 GLY A O 1
ATOM 745 N N . ARG A 1 96 ? -3.295 -18.703 -14.008 1 98.12 96 ARG A N 1
ATOM 746 C CA . ARG A 1 96 ? -4.625 -18.391 -14.516 1 98.12 96 ARG A CA 1
ATOM 747 C C . ARG A 1 96 ? -5.711 -18.906 -13.586 1 98.12 96 ARG A C 1
ATOM 749 O O . ARG A 1 96 ? -6.676 -18.203 -13.289 1 98.12 96 ARG A O 1
ATOM 756 N N . LEU A 1 97 ? -5.586 -20.094 -13.148 1 98.19 97 LEU A N 1
ATOM 757 C CA . LEU A 1 97 ? -6.543 -20.688 -12.227 1 98.19 97 LEU A CA 1
ATOM 758 C C . LEU A 1 97 ? -6.609 -19.906 -10.922 1 98.19 97 LEU A C 1
ATOM 760 O O . LEU A 1 97 ? -7.699 -19.656 -10.398 1 98.19 97 LEU A O 1
ATOM 764 N N . LEU A 1 98 ? -5.484 -19.562 -10.367 1 98.69 98 LEU A N 1
ATOM 765 C CA . LEU A 1 98 ? -5.426 -18.781 -9.133 1 98.69 98 LEU A CA 1
ATOM 766 C C . LEU A 1 98 ? -6.102 -17.422 -9.305 1 98.69 98 LEU A C 1
ATOM 768 O O . LEU A 1 98 ? -6.871 -17 -8.445 1 98.69 98 LEU A O 1
ATOM 772 N N . CYS A 1 99 ? -5.789 -16.75 -10.398 1 98.69 99 CYS A N 1
ATOM 773 C CA . CYS A 1 99 ? -6.367 -15.43 -10.648 1 98.69 99 CYS A CA 1
ATOM 774 C C . CYS A 1 99 ? -7.883 -15.516 -10.742 1 98.69 99 CYS A C 1
ATOM 776 O O . CYS A 1 99 ? -8.594 -14.742 -10.102 1 98.69 99 CYS A O 1
ATOM 778 N N . GLN A 1 100 ? -8.375 -16.453 -11.523 1 98.69 100 GLN A N 1
ATOM 779 C CA . GLN A 1 100 ? -9.82 -16.625 -11.648 1 98.69 100 GLN A CA 1
ATOM 780 C C . GLN A 1 100 ? -10.469 -16.875 -10.289 1 98.69 100 GLN A C 1
ATOM 782 O O . GLN A 1 100 ? -11.477 -16.25 -9.953 1 98.69 100 GLN A O 1
ATOM 787 N N . HIS A 1 101 ? -9.938 -17.781 -9.531 1 98.88 101 HIS A N 1
ATOM 788 C CA . HIS A 1 101 ? -10.477 -18.094 -8.211 1 98.88 101 HIS A CA 1
ATOM 789 C C . HIS A 1 101 ? -10.461 -16.859 -7.309 1 98.88 101 HIS A C 1
ATOM 791 O O . HIS A 1 101 ? -11.422 -16.609 -6.574 1 98.88 101 HIS A O 1
ATOM 797 N N . SER A 1 102 ? -9.375 -16.094 -7.336 1 98.94 102 SER A N 1
ATOM 798 C CA . SER A 1 102 ? -9.25 -14.914 -6.48 1 98.94 102 SER A CA 1
ATOM 799 C C . SER A 1 102 ? -10.312 -13.867 -6.82 1 98.94 102 SER A C 1
ATOM 801 O O . SER A 1 102 ? -10.859 -13.227 -5.926 1 98.94 102 SER A O 1
ATOM 803 N N . ILE A 1 103 ? -10.57 -13.68 -8.102 1 98.88 103 ILE A N 1
ATOM 804 C CA . ILE A 1 103 ? -11.578 -12.719 -8.547 1 98.88 103 ILE A CA 1
ATOM 805 C C . ILE A 1 103 ? -12.961 -13.172 -8.078 1 98.88 103 ILE A C 1
ATOM 807 O O . ILE A 1 103 ? -13.727 -12.375 -7.527 1 98.88 103 ILE A O 1
ATOM 811 N N . ASP A 1 104 ? -13.273 -14.438 -8.281 1 98.88 104 ASP A N 1
ATOM 812 C CA . ASP A 1 104 ? -14.555 -14.984 -7.848 1 98.88 104 ASP A CA 1
ATOM 813 C C . ASP A 1 104 ? -14.719 -14.859 -6.332 1 98.88 104 ASP A C 1
ATOM 815 O O . ASP A 1 104 ? -15.773 -14.43 -5.852 1 98.88 104 ASP A O 1
ATOM 819 N N . PHE A 1 105 ? -13.711 -15.195 -5.602 1 98.88 105 PHE A N 1
ATOM 820 C CA . PHE A 1 105 ? -13.742 -15.102 -4.145 1 98.88 105 PHE A CA 1
ATOM 821 C C . PHE A 1 105 ? -13.953 -13.664 -3.697 1 98.88 105 PHE A C 1
ATOM 823 O O . PHE A 1 105 ? -14.773 -13.398 -2.812 1 98.88 105 PHE A O 1
ATOM 830 N N . ALA A 1 106 ? -13.141 -12.734 -4.277 1 98.94 106 ALA A N 1
ATOM 831 C CA . ALA A 1 106 ? -13.242 -11.32 -3.924 1 98.94 106 ALA A CA 1
ATOM 832 C C . ALA A 1 106 ? -14.664 -10.805 -4.148 1 98.94 106 ALA A C 1
ATOM 834 O O . ALA A 1 106 ? -15.203 -10.078 -3.312 1 98.94 106 ALA A O 1
ATOM 835 N N . ARG A 1 107 ? -15.281 -11.195 -5.238 1 98.75 107 ARG A N 1
ATOM 836 C CA . ARG A 1 107 ? -16.672 -10.82 -5.512 1 98.75 107 ARG A CA 1
ATOM 837 C C . ARG A 1 107 ? -17.609 -11.359 -4.438 1 98.75 107 ARG A C 1
ATOM 839 O O . ARG A 1 107 ? -18.453 -10.633 -3.924 1 98.75 107 ARG A O 1
ATOM 846 N N . GLU A 1 108 ? -17.453 -12.602 -4.16 1 98.69 108 GLU A N 1
ATOM 847 C CA . GLU A 1 108 ? -18.297 -13.25 -3.164 1 98.69 108 GLU A CA 1
ATOM 848 C C . GLU A 1 108 ? -18.172 -12.578 -1.801 1 98.69 108 GLU A C 1
ATOM 850 O O . GLU A 1 108 ? -19.141 -12.484 -1.049 1 98.69 108 GLU A O 1
ATOM 855 N N . LYS A 1 109 ? -16.969 -12.117 -1.477 1 98.62 109 LYS A N 1
ATOM 856 C CA . LYS A 1 109 ? -16.672 -11.484 -0.194 1 98.62 109 LYS A CA 1
ATOM 857 C C . LYS A 1 109 ? -17.203 -10.055 -0.156 1 98.62 109 LYS A C 1
ATOM 859 O O . LYS A 1 109 ? -17.203 -9.414 0.896 1 98.62 109 LYS A O 1
ATOM 864 N N . GLY A 1 110 ? -17.578 -9.477 -1.343 1 98.5 110 GLY A N 1
ATOM 865 C CA . GLY A 1 110 ? -18.203 -8.172 -1.388 1 98.5 110 GLY A CA 1
ATOM 866 C C . GLY A 1 110 ? -17.25 -7.055 -1.766 1 98.5 110 GLY A C 1
ATOM 867 O O . GLY A 1 110 ? -17.578 -5.875 -1.624 1 98.5 110 GLY A O 1
ATOM 868 N N . TYR A 1 111 ? -16.078 -7.402 -2.16 1 98.88 111 TYR A N 1
ATOM 869 C CA . TYR A 1 111 ? -15.18 -6.371 -2.672 1 98.88 111 TYR A CA 1
ATOM 870 C C . TYR A 1 111 ? -15.75 -5.727 -3.93 1 98.88 111 TYR A C 1
ATOM 872 O O . TYR A 1 111 ? -16.375 -6.402 -4.75 1 98.88 111 TYR A O 1
ATOM 880 N N . LEU A 1 112 ? -15.445 -4.465 -4.121 1 98.88 112 LEU A N 1
ATOM 881 C CA . LEU A 1 112 ? -15.984 -3.736 -5.262 1 98.88 112 LEU A CA 1
ATOM 882 C C . LEU A 1 112 ? -14.945 -3.609 -6.371 1 98.88 112 LEU A C 1
ATOM 884 O O . LEU A 1 112 ? -15.289 -3.283 -7.512 1 98.88 112 LEU A O 1
ATOM 888 N N . GLY A 1 113 ? -13.719 -3.85 -6.109 1 98.88 113 GLY A N 1
ATOM 889 C CA . GLY A 1 113 ? -12.586 -3.814 -7.027 1 98.88 113 GLY A CA 1
ATOM 890 C C . GLY A 1 113 ? -11.359 -4.535 -6.492 1 98.88 113 GLY A C 1
ATOM 891 O O . GLY A 1 113 ? -11.344 -4.961 -5.336 1 98.88 113 GLY A O 1
ATOM 892 N N . MET A 1 114 ? -10.438 -4.711 -7.32 1 98.94 114 MET A N 1
ATOM 893 C CA . MET A 1 114 ? -9.156 -5.328 -6.977 1 98.94 114 MET A CA 1
ATOM 894 C C . MET A 1 114 ? -7.996 -4.559 -7.602 1 98.94 114 MET A C 1
ATOM 896 O O . MET A 1 114 ? -8.039 -4.215 -8.781 1 98.94 114 MET A O 1
ATOM 900 N N . GLN A 1 115 ? -7.047 -4.25 -6.77 1 98.94 115 GLN A N 1
ATOM 901 C CA . GLN A 1 115 ? -5.902 -3.449 -7.191 1 98.94 115 GLN A CA 1
ATOM 902 C C . GLN A 1 115 ? -4.59 -4.168 -6.895 1 98.94 115 GLN A C 1
ATOM 904 O O . GLN A 1 115 ? -4.402 -4.699 -5.797 1 98.94 115 GLN A O 1
ATOM 909 N N . PHE A 1 116 ? -3.75 -4.266 -7.836 1 98.88 116 PHE A N 1
ATOM 910 C CA . PHE A 1 116 ? -2.363 -4.68 -7.656 1 98.88 116 PHE A CA 1
ATOM 911 C C . PHE A 1 116 ? -1.437 -3.469 -7.633 1 98.88 116 PHE A C 1
ATOM 913 O O . PHE A 1 116 ? -1.379 -2.703 -8.594 1 98.88 116 PHE A O 1
ATOM 920 N N . ASN A 1 117 ? -0.66 -3.328 -6.621 1 98.69 117 ASN A N 1
ATOM 921 C CA . ASN A 1 117 ? 0.03 -2.074 -6.336 1 98.69 117 ASN A CA 1
ATOM 922 C C . ASN A 1 117 ? 1.358 -1.984 -7.086 1 98.69 117 ASN A C 1
ATOM 924 O O . ASN A 1 117 ? 1.851 -0.887 -7.352 1 98.69 117 ASN A O 1
ATOM 928 N N . MET A 1 118 ? 1.927 -3.105 -7.316 1 98.69 118 MET A N 1
ATOM 929 C CA . MET A 1 118 ? 3.232 -3.127 -7.969 1 98.69 118 MET A CA 1
ATOM 930 C C . MET A 1 118 ? 3.398 -4.391 -8.805 1 98.69 118 MET A C 1
ATOM 932 O O . MET A 1 118 ? 3.76 -5.445 -8.281 1 98.69 118 MET A O 1
ATOM 936 N N . VAL A 1 119 ? 3.088 -4.254 -10.047 1 98.88 119 VAL A N 1
ATOM 937 C CA . VAL A 1 119 ? 3.357 -5.293 -11.039 1 98.88 119 VAL A CA 1
ATOM 938 C C . VAL A 1 119 ? 4.59 -4.918 -11.859 1 98.88 119 VAL A C 1
ATOM 940 O O . VAL A 1 119 ? 4.598 -3.9 -12.555 1 98.88 119 VAL A O 1
ATOM 943 N N . ILE A 1 120 ? 5.609 -5.734 -11.695 1 98.81 120 ILE A N 1
ATOM 944 C CA . ILE A 1 120 ? 6.871 -5.398 -12.344 1 98.81 120 ILE A CA 1
ATOM 945 C C . ILE A 1 120 ? 6.688 -5.398 -13.859 1 98.81 120 ILE A C 1
ATOM 947 O O . ILE A 1 120 ? 6.184 -6.367 -14.43 1 98.81 120 ILE A O 1
ATOM 951 N N . SER A 1 121 ? 7.082 -4.355 -14.508 1 98.81 121 SER A N 1
ATOM 952 C CA . SER A 1 121 ? 6.785 -4.125 -15.914 1 98.81 121 SER A CA 1
ATOM 953 C C . SER A 1 121 ? 7.402 -5.211 -16.797 1 98.81 121 SER A C 1
ATOM 955 O O . SER A 1 121 ? 6.879 -5.52 -17.875 1 98.81 121 SER A O 1
ATOM 957 N N . THR A 1 122 ? 8.461 -5.836 -16.344 1 98.5 122 THR A N 1
ATOM 958 C CA . THR A 1 122 ? 9.172 -6.832 -17.125 1 98.5 122 THR A CA 1
ATOM 959 C C . THR A 1 122 ? 8.594 -8.227 -16.906 1 98.5 122 THR A C 1
ATOM 961 O O . THR A 1 122 ? 8.992 -9.188 -17.562 1 98.5 122 THR A O 1
ATOM 964 N N . ASN A 1 123 ? 7.715 -8.336 -15.898 1 97.69 123 ASN A N 1
ATOM 965 C CA . ASN A 1 123 ? 6.965 -9.578 -15.727 1 97.69 123 ASN A CA 1
ATOM 966 C C . ASN A 1 123 ? 5.848 -9.703 -16.75 1 97.69 123 ASN A C 1
ATOM 968 O O . ASN A 1 123 ? 4.668 -9.633 -16.406 1 97.69 123 ASN A O 1
ATOM 972 N N . ALA A 1 124 ? 6.219 -9.953 -17.969 1 97.25 124 ALA A N 1
ATOM 973 C CA . ALA A 1 124 ? 5.316 -9.922 -19.125 1 97.25 124 ALA A CA 1
ATOM 974 C C . ALA A 1 124 ? 4.195 -10.945 -18.969 1 97.25 124 ALA A C 1
ATOM 976 O O . ALA A 1 124 ? 3.053 -10.68 -19.344 1 97.25 124 ALA A O 1
ATOM 977 N N . SER A 1 125 ? 4.527 -12.055 -18.484 1 96.5 125 SER A N 1
ATOM 978 C CA . SER A 1 125 ? 3.537 -13.117 -18.328 1 96.5 125 SER A CA 1
ATOM 979 C C . SER A 1 125 ? 2.424 -12.695 -17.375 1 96.5 125 SER A C 1
ATOM 981 O O . SER A 1 125 ? 1.242 -12.883 -17.672 1 96.5 125 SER A O 1
ATOM 983 N N . ALA A 1 126 ? 2.736 -12.148 -16.25 1 97.75 126 ALA A N 1
ATOM 984 C CA . ALA A 1 126 ? 1.735 -11.68 -15.289 1 97.75 126 ALA A CA 1
ATOM 985 C C . ALA A 1 126 ? 0.905 -10.547 -15.875 1 97.75 126 ALA A C 1
ATOM 987 O O . ALA A 1 126 ? -0.325 -10.555 -15.781 1 97.75 126 ALA A O 1
ATOM 988 N N . VAL A 1 127 ? 1.578 -9.562 -16.469 1 98.69 127 VAL A N 1
ATOM 989 C CA . VAL A 1 127 ? 0.891 -8.422 -17.062 1 98.69 127 VAL A CA 1
ATOM 990 C C . VAL A 1 127 ? -0.141 -8.914 -18.078 1 98.69 127 VAL A C 1
ATOM 992 O O . VAL A 1 127 ? -1.298 -8.484 -18.047 1 98.69 127 VAL A O 1
ATOM 995 N N . LYS A 1 128 ? 0.303 -9.812 -18.953 1 98.44 128 LYS A N 1
ATOM 996 C CA . LYS A 1 128 ? -0.592 -10.383 -19.953 1 98.44 128 LYS A CA 1
ATOM 997 C C . LYS A 1 128 ? -1.761 -11.109 -19.297 1 98.44 128 LYS A C 1
ATOM 999 O O . LYS A 1 128 ? -2.908 -10.961 -19.719 1 98.44 128 LYS A O 1
ATOM 1004 N N . LEU A 1 129 ? -1.479 -11.891 -18.328 1 98.5 129 LEU A N 1
ATOM 1005 C CA . LEU A 1 129 ? -2.508 -12.648 -17.625 1 98.5 129 LEU A CA 1
ATOM 1006 C C . LEU A 1 129 ? -3.533 -11.711 -16.984 1 98.5 129 LEU A C 1
ATOM 1008 O O . LEU A 1 129 ? -4.738 -11.906 -17.156 1 98.5 129 LEU A O 1
ATOM 1012 N N . TRP A 1 130 ? -3.064 -10.703 -16.203 1 98.81 130 TRP A N 1
ATOM 1013 C CA . TRP A 1 130 ? -3.975 -9.773 -15.531 1 98.81 130 TRP A CA 1
ATOM 1014 C C . TRP A 1 130 ? -4.848 -9.047 -16.547 1 98.81 130 TRP A C 1
ATOM 1016 O O . TRP A 1 130 ? -6.059 -8.906 -16.344 1 98.81 130 TRP A O 1
ATOM 1026 N N . LYS A 1 131 ? -4.238 -8.586 -17.625 1 98.88 131 LYS A N 1
ATOM 1027 C CA . LYS A 1 131 ? -4.996 -7.914 -18.672 1 98.88 131 LYS A CA 1
ATOM 1028 C C . LYS A 1 131 ? -6.07 -8.828 -19.25 1 98.88 131 LYS A C 1
ATOM 1030 O O . LYS A 1 131 ? -7.18 -8.383 -19.547 1 98.88 131 LYS A O 1
ATOM 1035 N N . SER A 1 132 ? -5.727 -10.07 -19.438 1 98.81 132 SER A N 1
ATOM 1036 C CA . SER A 1 132 ? -6.676 -11.031 -19.984 1 98.81 132 SER A CA 1
ATOM 1037 C C . SER A 1 132 ? -7.891 -11.195 -19.078 1 98.81 132 SER A C 1
ATOM 1039 O O . SER A 1 132 ? -8.953 -11.625 -19.531 1 98.81 132 SER A O 1
ATOM 1041 N N . PHE A 1 133 ? -7.754 -10.891 -17.812 1 98.81 133 PHE A N 1
ATOM 1042 C CA . PHE A 1 133 ? -8.859 -10.977 -16.859 1 98.81 133 PHE A CA 1
ATOM 1043 C C . PHE A 1 133 ? -9.539 -9.617 -16.703 1 98.81 133 PHE A C 1
ATOM 1045 O O . PHE A 1 133 ? -10.406 -9.453 -15.844 1 98.81 133 PHE A O 1
ATOM 1052 N N . GLY A 1 134 ? -9.078 -8.656 -17.453 1 98.75 134 GLY A N 1
ATOM 1053 C CA . GLY A 1 134 ? -9.773 -7.375 -17.484 1 98.75 134 GLY A CA 1
ATOM 1054 C C . GLY A 1 134 ? -9.133 -6.328 -16.594 1 98.75 134 GLY A C 1
ATOM 1055 O O . GLY A 1 134 ? -9.688 -5.242 -16.406 1 98.75 134 GLY A O 1
ATOM 1056 N N . PHE A 1 135 ? -8.016 -6.625 -16 1 98.94 135 PHE A N 1
ATOM 1057 C CA . PHE A 1 135 ? -7.293 -5.582 -15.281 1 98.94 135 PHE A CA 1
ATOM 1058 C C . PHE A 1 135 ? -6.738 -4.543 -16.25 1 98.94 135 PHE A C 1
ATOM 1060 O O . PHE A 1 135 ? -6.254 -4.887 -17.328 1 98.94 135 PHE A O 1
ATOM 1067 N N . LEU A 1 136 ? -6.777 -3.299 -15.82 1 98.88 136 LEU A N 1
ATOM 1068 C CA . LEU A 1 136 ? -6.203 -2.184 -16.562 1 98.88 136 LEU A CA 1
ATOM 1069 C C . LEU A 1 136 ? -4.98 -1.622 -15.844 1 98.88 136 LEU A C 1
ATOM 1071 O O . LEU A 1 136 ? -4.953 -1.551 -14.617 1 98.88 136 LEU A O 1
ATOM 1075 N N . ILE A 1 137 ? -3.961 -1.237 -16.594 1 98.81 137 ILE A N 1
ATOM 1076 C CA . ILE A 1 137 ? -2.896 -0.42 -16.016 1 98.81 137 ILE A CA 1
ATOM 1077 C C . ILE A 1 137 ? -3.414 0.993 -15.758 1 98.81 137 ILE A C 1
ATOM 1079 O O . ILE A 1 137 ? -3.713 1.734 -16.703 1 98.81 137 ILE A O 1
ATOM 1083 N N . ILE A 1 138 ? -3.508 1.312 -14.539 1 98.81 138 ILE A N 1
ATOM 1084 C CA . ILE A 1 138 ? -4.066 2.623 -14.234 1 98.81 138 ILE A CA 1
ATOM 1085 C C . ILE A 1 138 ? -2.941 3.582 -13.844 1 98.81 138 ILE A C 1
ATOM 1087 O O . ILE A 1 138 ? -3.166 4.785 -13.703 1 98.81 138 ILE A O 1
ATOM 1091 N N . GLY A 1 139 ? -1.769 3.039 -13.695 1 98.69 139 GLY A N 1
ATOM 1092 C CA . GLY A 1 139 ? -0.609 3.854 -13.367 1 98.69 139 GLY A CA 1
ATOM 1093 C C . GLY A 1 139 ? 0.708 3.152 -13.641 1 98.69 139 GLY A C 1
ATOM 1094 O O . GLY A 1 139 ? 0.787 1.923 -13.578 1 98.69 139 GLY A O 1
ATOM 1095 N N . THR A 1 140 ? 1.702 3.914 -13.961 1 98.81 140 THR A N 1
ATOM 1096 C CA . THR A 1 140 ? 3.08 3.459 -14.109 1 98.81 140 THR A CA 1
ATOM 1097 C C . THR A 1 140 ? 4.008 4.223 -13.172 1 98.81 140 THR A C 1
ATOM 1099 O O . THR A 1 140 ? 3.961 5.453 -13.102 1 98.81 140 THR A O 1
ATOM 1102 N N . ILE A 1 141 ? 4.77 3.553 -12.422 1 98.75 141 ILE A N 1
ATOM 1103 C CA . ILE A 1 141 ? 5.773 4.133 -11.539 1 98.75 141 ILE A CA 1
ATOM 1104 C C . ILE A 1 141 ? 7.16 3.977 -12.156 1 98.75 141 ILE A C 1
ATOM 1106 O O . ILE A 1 141 ? 7.688 2.863 -12.242 1 98.75 141 ILE A O 1
ATOM 1110 N N . PRO A 1 142 ? 7.766 5.012 -12.516 1 98.69 142 PRO A N 1
ATOM 1111 C CA . PRO A 1 142 ? 9.055 4.902 -13.203 1 98.69 142 PRO A CA 1
ATOM 1112 C C . PRO A 1 142 ? 10.164 4.363 -12.305 1 98.69 142 PRO A C 1
ATOM 1114 O O . PRO A 1 142 ? 10.297 4.793 -11.156 1 98.69 142 PRO A O 1
ATOM 1117 N N . GLN A 1 143 ? 10.883 3.348 -12.797 1 98.56 143 GLN A N 1
ATOM 1118 C CA . GLN A 1 143 ? 12.07 2.822 -12.133 1 98.56 143 GLN A CA 1
ATOM 1119 C C . GLN A 1 143 ? 11.766 2.402 -10.703 1 98.56 143 GLN A C 1
ATOM 1121 O O . GLN A 1 143 ? 12.586 2.605 -9.797 1 98.56 143 GLN A O 1
ATOM 1126 N N . ALA A 1 144 ? 10.672 1.855 -10.508 1 98.62 144 ALA A N 1
ATOM 1127 C CA . ALA A 1 144 ? 10.148 1.626 -9.164 1 98.62 144 ALA A CA 1
ATOM 1128 C C . ALA A 1 144 ? 10.766 0.377 -8.539 1 98.62 144 ALA A C 1
ATOM 1130 O O . ALA A 1 144 ? 10.617 0.139 -7.34 1 98.62 1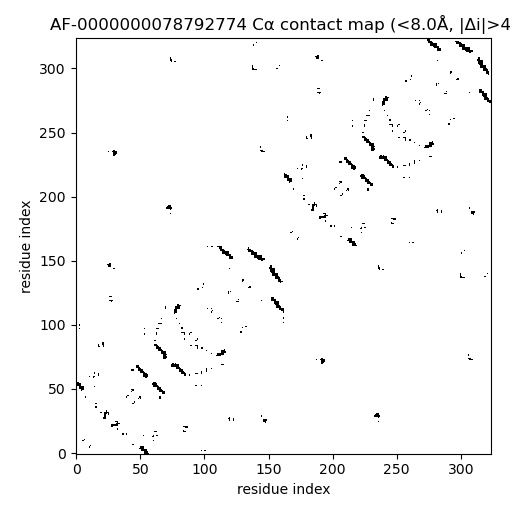44 ALA A O 1
ATOM 1131 N N . PHE A 1 145 ? 11.445 -0.397 -9.328 1 98.88 145 PHE A N 1
ATOM 1132 C CA . PHE A 1 145 ? 11.875 -1.723 -8.898 1 98.88 145 PHE A CA 1
ATOM 1133 C C . PHE A 1 145 ? 13.32 -1.976 -9.289 1 98.88 145 PHE A C 1
ATOM 1135 O O . PHE A 1 145 ? 13.703 -1.771 -10.445 1 98.88 145 PHE A O 1
ATOM 1142 N N . ARG A 1 146 ? 14.133 -2.406 -8.312 1 98.62 146 ARG A N 1
ATOM 1143 C CA . ARG A 1 146 ? 15.516 -2.801 -8.57 1 98.62 146 ARG A CA 1
ATOM 1144 C C . ARG A 1 146 ? 15.602 -4.27 -8.977 1 98.62 146 ARG A C 1
ATOM 1146 O O . ARG A 1 146 ? 15.938 -5.129 -8.164 1 98.62 146 ARG A O 1
ATOM 1153 N N . HIS A 1 147 ? 15.383 -4.555 -10.25 1 98.56 147 HIS A N 1
ATOM 1154 C CA . HIS A 1 147 ? 15.453 -5.898 -10.812 1 98.56 147 HIS A CA 1
ATOM 1155 C C . HIS A 1 147 ? 16.875 -6.461 -10.719 1 98.56 147 HIS A C 1
ATOM 1157 O O . HIS A 1 147 ? 17.828 -5.789 -11.086 1 98.56 147 HIS A O 1
ATOM 1163 N N . GLN A 1 148 ? 16.969 -7.652 -10.234 1 96.94 148 GLN A N 1
ATOM 1164 C CA . GLN A 1 148 ? 18.281 -8.234 -9.961 1 96.94 148 GLN A CA 1
ATOM 1165 C C . GLN A 1 148 ? 19.109 -8.352 -11.234 1 96.94 148 GLN A C 1
ATOM 1167 O O . GLN A 1 148 ? 20.328 -8.227 -11.195 1 96.94 148 GLN A O 1
ATOM 1172 N N . LYS A 1 149 ? 18.438 -8.539 -12.359 1 97.56 149 LYS A N 1
ATOM 1173 C CA . LYS A 1 149 ? 19.156 -8.75 -13.609 1 97.56 149 LYS A CA 1
ATOM 1174 C C . LYS A 1 149 ? 19.109 -7.512 -14.5 1 97.56 149 LYS A C 1
ATOM 1176 O O . LYS A 1 149 ? 20.094 -7.184 -15.172 1 97.56 149 LYS A O 1
ATOM 1181 N N . LEU A 1 150 ? 18.047 -6.75 -14.469 1 98.44 150 LEU A N 1
ATOM 1182 C CA . LEU A 1 150 ? 17.812 -5.723 -15.477 1 98.44 150 LEU A CA 1
ATOM 1183 C C . LEU A 1 150 ? 18.031 -4.332 -14.898 1 98.44 150 LEU A C 1
ATOM 1185 O O . LEU A 1 150 ? 17.953 -3.332 -15.617 1 98.44 150 LEU A O 1
ATOM 1189 N N . GLY A 1 151 ? 18.375 -4.203 -13.602 1 98.31 151 GLY A N 1
ATOM 1190 C CA . GLY A 1 151 ? 18.5 -2.898 -12.969 1 98.31 151 GLY A CA 1
ATOM 1191 C C . GLY A 1 151 ? 17.141 -2.254 -12.688 1 98.31 151 GLY A C 1
ATOM 1192 O O . GLY A 1 151 ? 16.172 -2.949 -12.414 1 98.31 151 GLY A O 1
ATOM 1193 N N . LEU A 1 152 ? 17.109 -0.925 -12.664 1 98.75 152 LEU A N 1
ATOM 1194 C CA . LEU A 1 152 ? 15.859 -0.224 -12.359 1 98.75 152 LEU A CA 1
ATOM 1195 C C . LEU A 1 152 ? 14.859 -0.372 -13.5 1 98.75 152 LEU A C 1
ATOM 1197 O O . LEU A 1 152 ? 15.164 -0.039 -14.641 1 98.75 152 LEU A O 1
ATOM 1201 N N . VAL A 1 153 ? 13.695 -0.898 -13.18 1 98.88 153 VAL A N 1
ATOM 1202 C CA . VAL A 1 153 ? 12.633 -1.028 -14.172 1 98.88 153 VAL A CA 1
ATOM 1203 C C . VAL A 1 153 ? 11.336 -0.454 -13.617 1 98.88 153 VAL A C 1
ATOM 1205 O O . VAL A 1 153 ? 11.195 -0.27 -12.406 1 98.88 153 VAL A O 1
ATOM 1208 N N . ASP A 1 154 ? 10.414 -0.163 -14.469 1 98.88 154 ASP A N 1
ATOM 1209 C CA . ASP A 1 154 ? 9.117 0.4 -14.094 1 98.88 154 ASP A CA 1
ATOM 1210 C C . ASP A 1 154 ? 8.234 -0.653 -13.43 1 98.88 154 ASP A C 1
ATOM 1212 O O . ASP A 1 15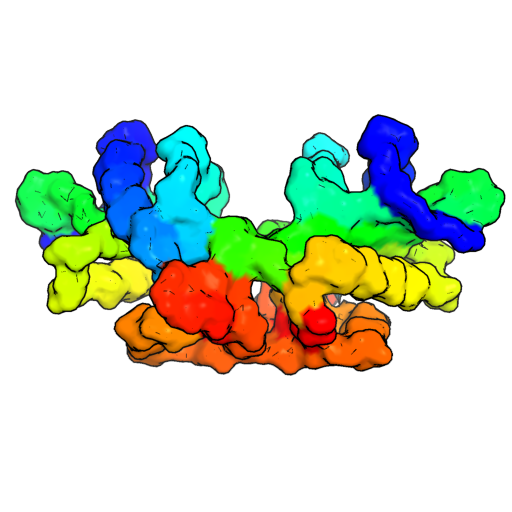4 ? 8.492 -1.853 -13.547 1 98.88 154 ASP A O 1
ATOM 1216 N N . ALA A 1 155 ? 7.27 -0.21 -12.734 1 98.88 155 ALA A N 1
ATOM 1217 C CA . ALA A 1 155 ? 6.188 -1.052 -12.219 1 98.88 155 ALA A CA 1
ATOM 1218 C C . ALA A 1 155 ? 4.824 -0.463 -12.57 1 98.88 155 ALA A C 1
ATOM 1220 O O . ALA A 1 155 ? 4.691 0.749 -12.758 1 98.88 155 ALA A O 1
ATOM 1221 N N . TYR A 1 156 ? 3.859 -1.317 -12.633 1 98.94 156 TYR A N 1
ATOM 1222 C CA . TYR A 1 156 ? 2.488 -0.926 -12.938 1 98.94 156 TYR A CA 1
ATOM 1223 C C . TYR A 1 156 ? 1.6 -1.043 -11.711 1 98.94 156 TYR A C 1
ATOM 1225 O O . TYR A 1 156 ? 1.795 -1.934 -10.875 1 98.94 156 TYR A O 1
ATOM 1233 N N . ILE A 1 157 ? 0.68 -0.171 -11.648 1 98.94 157 ILE A N 1
ATOM 1234 C CA . ILE A 1 157 ? -0.512 -0.347 -10.82 1 98.94 157 ILE A CA 1
ATOM 1235 C C . ILE A 1 157 ? -1.673 -0.825 -11.688 1 98.94 157 ILE A C 1
ATOM 1237 O O . ILE A 1 157 ? -1.994 -0.202 -12.703 1 98.94 157 ILE A O 1
ATOM 1241 N N . MET A 1 158 ? -2.268 -1.914 -11.32 1 98.94 158 MET A N 1
ATOM 1242 C CA . MET A 1 158 ? -3.354 -2.475 -12.117 1 98.94 158 MET A CA 1
ATOM 1243 C C . MET A 1 158 ? -4.629 -2.596 -11.297 1 98.94 158 MET A C 1
ATOM 1245 O O . MET A 1 158 ? -4.574 -2.805 -10.078 1 98.94 158 MET A O 1
ATOM 1249 N N . TYR A 1 159 ? -5.719 -2.479 -11.969 1 98.94 159 TYR A N 1
ATOM 1250 C CA . TYR A 1 159 ? -7.004 -2.406 -11.289 1 98.94 159 TYR A CA 1
ATOM 1251 C C . TYR A 1 159 ? -8.094 -3.082 -12.109 1 98.94 159 TYR A C 1
ATOM 1253 O O . TYR A 1 159 ? -8.078 -3.029 -13.336 1 98.94 159 TYR A O 1
ATOM 1261 N N . LYS A 1 160 ? -8.984 -3.674 -11.461 1 98.88 160 LYS A N 1
ATOM 1262 C CA . LYS A 1 160 ? -10.188 -4.254 -12.031 1 98.88 160 LYS A CA 1
ATOM 1263 C C . LYS A 1 160 ? -11.406 -3.975 -11.156 1 98.88 160 LYS A C 1
ATOM 1265 O O . LYS A 1 160 ? -11.383 -4.234 -9.953 1 98.88 160 LYS A O 1
ATOM 1270 N N . SER A 1 161 ? -12.438 -3.414 -11.773 1 98.75 161 SER A N 1
ATOM 1271 C CA . SER A 1 161 ? -13.719 -3.346 -11.086 1 98.75 161 SER A CA 1
ATOM 1272 C C . SER A 1 161 ? -14.336 -4.734 -10.93 1 98.75 161 SER A C 1
ATOM 1274 O O . SER A 1 161 ? -14.273 -5.555 -11.844 1 98.75 161 SER A O 1
ATOM 1276 N N . LEU A 1 162 ? -14.938 -4.949 -9.82 1 98.38 162 LEU A N 1
ATOM 1277 C CA . LEU A 1 162 ? -15.531 -6.262 -9.578 1 98.38 162 LEU A CA 1
ATOM 1278 C C . LEU A 1 162 ? -17.047 -6.172 -9.531 1 98.38 162 LEU A C 1
ATOM 1280 O O . LEU A 1 162 ? -17.609 -5.156 -9.094 1 98.38 162 LEU A O 1
ATOM 1284 N N . MET B 1 1 ? 7.375 28.625 13.734 1 89.88 1 MET B N 1
ATOM 1285 C CA . MET B 1 1 ? 7.094 27.219 13.469 1 89.88 1 MET B CA 1
ATOM 1286 C C . MET B 1 1 ? 8.375 26.469 13.094 1 89.88 1 MET B C 1
ATOM 1288 O O . MET B 1 1 ? 9.172 26.969 12.297 1 89.88 1 MET B O 1
ATOM 1292 N N . VAL B 1 2 ? 8.641 25.406 13.719 1 95.75 2 VAL B N 1
ATOM 1293 C CA . VAL B 1 2 ? 9.828 24.594 13.453 1 95.75 2 VAL B CA 1
ATOM 1294 C C . VAL B 1 2 ? 9.422 23.156 13.141 1 95.75 2 VAL B C 1
ATOM 1296 O O . VAL B 1 2 ? 8.539 22.594 13.797 1 95.75 2 VAL B O 1
ATOM 1299 N N . ILE B 1 3 ? 10.039 22.594 12.141 1 98.56 3 ILE B N 1
ATOM 1300 C CA . ILE B 1 3 ? 9.898 21.156 11.883 1 98.56 3 ILE B CA 1
ATOM 1301 C C . ILE B 1 3 ? 11.117 20.422 12.43 1 98.56 3 ILE B C 1
ATOM 1303 O O . ILE B 1 3 ? 12.258 20.812 12.18 1 98.56 3 ILE B O 1
ATOM 1307 N N . ARG B 1 4 ? 10.891 19.406 13.164 1 98.56 4 ARG B N 1
ATOM 1308 C CA . ARG B 1 4 ? 11.977 18.609 13.711 1 98.56 4 ARG B CA 1
ATOM 1309 C C . ARG B 1 4 ? 11.617 17.125 13.727 1 98.56 4 ARG B C 1
ATOM 1311 O O . ARG B 1 4 ? 10.438 16.766 13.664 1 98.56 4 ARG B O 1
ATOM 1318 N N . LYS B 1 5 ? 12.656 16.266 13.781 1 98.62 5 LYS B N 1
ATOM 1319 C CA . LYS B 1 5 ? 12.406 14.836 13.93 1 98.62 5 LYS B CA 1
ATOM 1320 C C . LYS B 1 5 ? 11.625 14.539 15.211 1 98.62 5 LYS B C 1
ATOM 1322 O O . LYS B 1 5 ? 11.906 15.117 16.266 1 98.62 5 LYS B O 1
ATOM 1327 N N . ALA B 1 6 ? 10.719 13.688 15.125 1 98.81 6 ALA B N 1
ATOM 1328 C CA . ALA B 1 6 ? 9.875 13.352 16.266 1 98.81 6 ALA B CA 1
ATOM 1329 C C . ALA B 1 6 ? 10.602 12.43 17.234 1 98.81 6 ALA B C 1
ATOM 1331 O O . ALA B 1 6 ? 11.352 11.539 16.812 1 98.81 6 ALA B O 1
ATOM 1332 N N . ASP B 1 7 ? 10.406 12.641 18.516 1 97.5 7 ASP B N 1
ATOM 1333 C CA . ASP B 1 7 ? 10.727 11.695 19.578 1 97.5 7 ASP B CA 1
ATOM 1334 C C . ASP B 1 7 ? 9.477 10.938 20.031 1 97.5 7 ASP B C 1
ATOM 1336 O O . ASP B 1 7 ? 8.531 11.539 20.547 1 97.5 7 ASP B O 1
ATOM 1340 N N . ILE B 1 8 ? 9.531 9.664 19.828 1 96.81 8 ILE B N 1
ATOM 1341 C CA . ILE B 1 8 ? 8.297 8.906 20.016 1 96.81 8 ILE B CA 1
ATOM 1342 C C . ILE B 1 8 ? 7.805 9.07 21.453 1 96.81 8 ILE B C 1
ATOM 1344 O O . ILE B 1 8 ? 6.609 9.25 21.703 1 96.81 8 ILE B O 1
ATOM 1348 N N . GLU B 1 9 ? 8.594 8.953 22.375 1 96.5 9 GLU B N 1
ATOM 1349 C CA . GLU B 1 9 ? 8.172 9.078 23.766 1 96.5 9 GLU B CA 1
ATOM 1350 C C . GLU B 1 9 ? 7.641 10.477 24.062 1 96.5 9 GLU B C 1
ATOM 1352 O O . GLU B 1 9 ? 6.562 10.625 24.641 1 96.5 9 GLU B O 1
ATOM 1357 N N . ARG B 1 10 ? 8.266 11.469 23.656 1 97.5 10 ARG B N 1
ATOM 1358 C CA . ARG B 1 10 ? 7.934 12.859 23.953 1 97.5 10 ARG B CA 1
ATOM 1359 C C . ARG B 1 10 ? 6.73 13.32 23.156 1 97.5 10 ARG B C 1
ATOM 1361 O O . ARG B 1 10 ? 5.898 14.086 23.641 1 97.5 10 ARG B O 1
ATOM 1368 N N . ASP B 1 11 ? 6.691 12.867 21.938 1 98.44 11 ASP B N 1
ATOM 1369 C CA . ASP B 1 11 ? 5.777 13.5 21 1 98.44 11 ASP B CA 1
ATOM 1370 C C . ASP B 1 11 ? 4.543 12.633 20.75 1 98.44 11 ASP B C 1
ATOM 1372 O O . ASP B 1 11 ? 3.617 13.039 20.047 1 98.44 11 ASP B O 1
ATOM 1376 N N . PHE B 1 12 ? 4.496 11.461 21.375 1 98.62 12 PHE B N 1
ATOM 1377 C CA . PHE B 1 12 ? 3.463 10.469 21.109 1 98.62 12 PHE B CA 1
ATOM 1378 C C . PHE B 1 12 ? 2.074 11.062 21.328 1 98.62 12 PHE B C 1
ATOM 1380 O O . PHE B 1 12 ? 1.218 10.992 20.438 1 98.62 12 PHE B O 1
ATOM 1387 N N . ASP B 1 13 ? 1.841 11.703 22.438 1 98.38 13 ASP B N 1
ATOM 1388 C CA . ASP B 1 13 ? 0.522 12.219 22.797 1 98.38 13 ASP B CA 1
ATOM 1389 C C . ASP B 1 13 ? 0.117 13.367 21.875 1 98.38 13 ASP B C 1
ATOM 1391 O O . ASP B 1 13 ? -1.048 13.477 21.484 1 98.38 13 ASP B O 1
ATOM 1395 N N . GLY B 1 14 ? 1.037 14.258 21.594 1 98.44 14 GLY B N 1
ATOM 1396 C CA . GLY B 1 14 ? 0.747 15.359 20.688 1 98.44 14 GLY B CA 1
ATOM 1397 C C . GLY B 1 14 ? 0.379 14.898 19.297 1 98.44 14 GLY B C 1
ATOM 1398 O O . GLY B 1 14 ? -0.557 15.422 18.688 1 98.44 14 GLY B O 1
ATOM 1399 N N . VAL B 1 15 ? 1.082 13.938 18.797 1 98.75 15 VAL B N 1
ATOM 1400 C CA . VAL B 1 15 ? 0.782 13.391 17.469 1 98.75 15 VAL B CA 1
ATOM 1401 C C . VAL B 1 15 ? -0.554 12.648 17.516 1 98.75 15 VAL B C 1
ATOM 1403 O O . VAL B 1 15 ? -1.348 12.742 16.578 1 98.75 15 VAL B O 1
ATOM 1406 N N . TRP B 1 16 ? -0.808 11.969 18.656 1 98.69 16 TRP B N 1
ATOM 1407 C CA . TRP B 1 16 ? -2.086 11.273 18.797 1 98.69 16 TRP B CA 1
ATOM 1408 C C . TRP B 1 16 ? -3.248 12.258 18.719 1 98.69 16 TRP B C 1
ATOM 1410 O O . TRP B 1 16 ? -4.27 11.969 18.078 1 98.69 16 TRP B O 1
ATOM 1420 N N . GLU B 1 17 ? -3.131 13.336 19.359 1 98.31 17 GLU B N 1
ATOM 1421 C CA . GLU B 1 17 ? -4.184 14.344 19.344 1 98.31 17 GLU B CA 1
ATOM 1422 C C . GLU B 1 17 ? -4.508 14.781 17.922 1 98.31 17 GLU B C 1
ATOM 1424 O O . GLU B 1 17 ? -5.68 14.875 17.547 1 98.31 17 GLU B O 1
ATOM 1429 N N . ILE B 1 18 ? -3.541 15.023 17.141 1 98.5 18 ILE B N 1
ATOM 1430 C CA . ILE B 1 18 ? -3.74 15.43 15.758 1 98.5 18 ILE B CA 1
ATOM 1431 C C . ILE B 1 18 ? -4.332 14.273 14.961 1 98.5 18 ILE B C 1
ATOM 1433 O O . ILE B 1 18 ? -5.254 14.461 14.164 1 98.5 18 ILE B O 1
ATOM 1437 N N . PHE B 1 19 ? -3.773 13.094 15.203 1 98.62 19 PHE B N 1
ATOM 1438 C CA . PHE B 1 19 ? -4.238 11.891 14.531 1 98.62 19 PHE B CA 1
ATOM 1439 C C . PHE B 1 19 ? -5.734 11.695 14.742 1 98.62 19 PHE B C 1
ATOM 1441 O O . PHE B 1 19 ? -6.488 11.547 13.773 1 98.62 19 PHE B O 1
ATOM 1448 N N . LEU B 1 20 ? -6.133 11.789 15.93 1 98.06 20 LEU B N 1
ATOM 1449 C CA . LEU B 1 20 ? -7.539 11.617 16.281 1 98.06 20 LEU B CA 1
ATOM 1450 C C . LEU B 1 20 ? -8.398 12.695 15.625 1 98.06 20 LEU B C 1
ATOM 1452 O O . LEU B 1 20 ? -9.453 12.398 15.062 1 98.06 20 LEU B O 1
ATOM 1456 N N . ASP B 1 21 ? -7.953 13.898 15.727 1 97.94 21 ASP B N 1
ATOM 1457 C CA . ASP B 1 21 ? -8.656 15.016 15.109 1 97.94 21 ASP B CA 1
ATOM 1458 C C . ASP B 1 21 ? -8.883 14.773 13.625 1 97.94 21 ASP B C 1
ATOM 1460 O O . ASP B 1 21 ? -9.984 14.969 13.117 1 97.94 21 ASP B O 1
ATOM 1464 N N . VAL B 1 22 ? -7.887 14.281 12.914 1 97.44 22 VAL B N 1
ATOM 1465 C CA . VAL B 1 22 ? -7.91 14.125 11.461 1 97.44 22 VAL B CA 1
ATOM 1466 C C . VAL B 1 22 ? -8.781 12.93 11.086 1 97.44 22 VAL B C 1
ATOM 1468 O O . VAL B 1 22 ? -9.656 13.039 10.219 1 97.44 22 VAL B O 1
ATOM 1471 N N . ILE B 1 23 ? -8.641 11.789 11.781 1 97.44 23 ILE B N 1
ATOM 1472 C CA . ILE B 1 23 ? -9.305 10.57 11.328 1 97.44 23 ILE B CA 1
ATOM 1473 C C . ILE B 1 23 ? -10.766 10.586 11.766 1 97.44 23 ILE B C 1
ATOM 1475 O O . ILE B 1 23 ? -11.594 9.852 11.227 1 97.44 23 ILE B O 1
ATOM 1479 N N . SER B 1 24 ? -11.133 11.398 12.75 1 96.88 24 SER B N 1
ATOM 1480 C CA . SER B 1 24 ? -12.5 11.461 13.258 1 96.88 24 SER B CA 1
ATOM 1481 C C . SER B 1 24 ? -13.469 11.969 12.188 1 96.88 24 SER B C 1
ATOM 1483 O O . SER B 1 24 ? -14.656 11.656 12.227 1 96.88 24 SER B O 1
ATOM 1485 N N . ARG B 1 25 ? -12.992 12.703 11.234 1 94.5 25 ARG B N 1
ATOM 1486 C CA . ARG B 1 25 ? -13.828 13.281 10.188 1 94.5 25 ARG B CA 1
ATOM 1487 C C . ARG B 1 25 ? -14.156 12.25 9.109 1 94.5 25 ARG B C 1
ATOM 1489 O O . ARG B 1 25 ? -15.141 12.391 8.391 1 94.5 25 ARG B O 1
ATOM 1496 N N . GLY B 1 26 ? -13.219 11.25 8.93 1 96.12 26 GLY B N 1
ATOM 1497 C CA . GLY B 1 26 ? -13.422 10.188 7.957 1 96.12 26 GLY B CA 1
ATOM 1498 C C . GLY B 1 26 ? -13.375 10.68 6.52 1 96.12 26 GLY B C 1
ATOM 1499 O O . GLY B 1 26 ? -14.125 10.195 5.668 1 96.12 26 GLY B O 1
ATOM 1500 N N . ASP B 1 27 ? -12.516 11.633 6.184 1 96.81 27 ASP B N 1
ATOM 1501 C CA . ASP B 1 27 ? -12.586 12.219 4.848 1 96.81 27 ASP B CA 1
ATOM 1502 C C . ASP B 1 27 ? -11.203 12.328 4.223 1 96.81 27 ASP B C 1
ATOM 1504 O O . ASP B 1 27 ? -11.062 12.734 3.064 1 96.81 27 ASP B O 1
ATOM 1508 N N . VAL B 1 28 ? -10.18 11.914 5.004 1 95.31 28 VAL B N 1
ATOM 1509 C CA . VAL B 1 28 ? -8.836 12.164 4.504 1 95.31 28 VAL B CA 1
ATOM 1510 C C . VAL B 1 28 ? -8.023 10.867 4.516 1 95.31 28 VAL B C 1
ATOM 1512 O O . VAL B 1 28 ? -7.262 10.602 3.584 1 95.31 28 VAL B O 1
ATOM 1515 N N . PHE B 1 29 ? -8.141 10.094 5.578 1 97.12 29 PHE B N 1
ATOM 1516 C CA . PHE B 1 29 ? -7.477 8.805 5.719 1 97.12 29 PHE B CA 1
ATOM 1517 C C . PHE B 1 29 ? -8.5 7.676 5.766 1 97.12 29 PHE B C 1
ATOM 1519 O O . PHE B 1 29 ? -9.641 7.879 6.184 1 97.12 29 PHE B O 1
ATOM 1526 N N . SER B 1 30 ? -8.062 6.5 5.41 1 98.12 30 SER B N 1
ATOM 1527 C CA . SER B 1 30 ? -8.953 5.348 5.398 1 98.12 30 SER B CA 1
ATOM 1528 C C . SER B 1 30 ? -9.086 4.738 6.789 1 98.12 30 SER B C 1
ATOM 1530 O O . SER B 1 30 ? -9.883 3.82 6.996 1 98.12 30 SER B O 1
ATOM 1532 N N . PHE B 1 31 ? -8.312 5.191 7.789 1 98 31 PHE B N 1
ATOM 1533 C CA . PHE B 1 31 ? -8.422 4.691 9.156 1 98 31 PHE B CA 1
ATOM 1534 C C . PHE B 1 31 ? -9.797 5 9.734 1 98 31 PHE B C 1
ATOM 1536 O O . PHE B 1 31 ? -10.352 6.074 9.508 1 98 31 PHE B O 1
ATOM 1543 N N . LEU B 1 32 ? -10.242 4.156 10.555 1 96.94 32 LEU B N 1
ATOM 1544 C CA . LEU B 1 32 ? -11.547 4.344 11.164 1 96.94 32 LEU B CA 1
ATOM 1545 C C . LEU B 1 32 ? -11.469 5.32 12.336 1 96.94 32 LEU B C 1
ATOM 1547 O O . LEU B 1 32 ? -10.477 5.344 13.062 1 96.94 32 LEU B O 1
ATOM 1551 N N . PRO B 1 33 ? -12.539 6.051 12.57 1 95.19 33 PRO B N 1
ATOM 1552 C CA . PRO B 1 33 ? -12.562 7 13.68 1 95.19 33 PRO B CA 1
ATOM 1553 C C . PRO B 1 33 ? -12.328 6.328 15.031 1 95.19 33 PRO B C 1
ATOM 1555 O O . PRO B 1 33 ? -11.867 6.977 15.977 1 95.19 33 PRO B O 1
ATOM 1558 N N . GLU B 1 34 ? -12.555 5.023 15.141 1 96 34 GLU B N 1
ATOM 1559 C CA . GLU B 1 34 ? -12.43 4.297 16.406 1 96 34 GLU B CA 1
ATOM 1560 C C . GLU B 1 34 ? -11.055 3.646 16.531 1 96 34 GLU B C 1
ATOM 1562 O O . GLU B 1 34 ? -10.828 2.84 17.438 1 96 34 GLU B O 1
ATOM 1567 N N . THR B 1 35 ? -10.172 3.943 15.625 1 97.5 35 THR B N 1
ATOM 1568 C CA . THR B 1 35 ? -8.812 3.412 15.734 1 97.5 35 THR B CA 1
ATOM 1569 C C . THR B 1 35 ? -8.234 3.695 17.125 1 97.5 35 THR B C 1
ATOM 1571 O O . THR B 1 35 ? -8.242 4.84 17.578 1 97.5 35 THR B O 1
ATOM 1574 N N . PRO B 1 36 ? -7.781 2.742 17.781 1 97.75 36 PRO B N 1
ATOM 1575 C CA . PRO B 1 36 ? -7.277 2.955 19.141 1 97.75 36 PRO B CA 1
ATOM 1576 C C . PRO B 1 36 ? -5.891 3.592 19.172 1 97.75 36 PRO B C 1
ATOM 1578 O O . PRO B 1 36 ? -5.117 3.434 18.219 1 97.75 36 PRO B O 1
ATOM 1581 N N . LYS B 1 37 ? -5.547 4.27 20.203 1 98 37 LYS B N 1
ATOM 1582 C CA . LYS B 1 37 ? -4.262 4.934 20.406 1 98 37 LYS B CA 1
ATOM 1583 C C . LYS B 1 37 ? -3.107 3.939 20.297 1 98 37 LYS B C 1
ATOM 1585 O O . LYS B 1 37 ? -2.023 4.289 19.812 1 98 37 LYS B O 1
ATOM 1590 N N . SER B 1 38 ? -3.355 2.652 20.719 1 97.75 38 SER B N 1
ATOM 1591 C CA . SER B 1 38 ? -2.328 1.617 20.672 1 97.75 38 SER B CA 1
ATOM 1592 C C . SER B 1 38 ? -1.835 1.379 19.25 1 97.75 38 SER B C 1
ATOM 1594 O O . SER B 1 38 ? -0.727 0.878 19.047 1 97.75 38 SER B O 1
ATOM 1596 N N . ASP B 1 39 ? -2.619 1.753 18.266 1 97.88 39 ASP B N 1
ATOM 1597 C CA . ASP B 1 39 ? -2.256 1.515 16.875 1 97.88 39 ASP B CA 1
ATOM 1598 C C . ASP B 1 39 ? -1.343 2.619 16.344 1 97.88 39 ASP B C 1
ATOM 1600 O O . ASP B 1 39 ? -0.721 2.469 15.297 1 97.88 39 ASP B O 1
ATOM 1604 N N . LEU B 1 40 ? -1.223 3.719 17.047 1 98.44 40 LEU B N 1
ATOM 1605 C CA . LEU B 1 40 ? -0.509 4.887 16.531 1 98.44 40 LEU B CA 1
ATOM 1606 C C . LEU B 1 40 ? 0.946 4.543 16.234 1 98.44 40 LEU B C 1
ATOM 1608 O O . LEU B 1 40 ? 1.509 5.023 15.242 1 98.44 40 LEU B O 1
ATOM 1612 N N . LYS B 1 41 ? 1.563 3.803 17.109 1 98.19 41 LYS B N 1
ATOM 1613 C CA . LYS B 1 41 ? 2.965 3.461 16.891 1 98.19 41 LYS B CA 1
ATOM 1614 C C . LYS B 1 41 ? 3.164 2.83 15.516 1 98.19 41 LYS B C 1
ATOM 1616 O O . LYS B 1 41 ? 4.047 3.242 14.758 1 98.19 41 LYS B O 1
ATOM 1621 N N . LYS B 1 42 ? 2.367 1.879 15.18 1 97 42 LYS B N 1
ATOM 1622 C CA . LYS B 1 42 ? 2.469 1.171 13.906 1 97 42 LYS B CA 1
ATOM 1623 C C . LYS B 1 42 ? 2.098 2.08 12.742 1 97 42 LYS B C 1
ATOM 1625 O O . LYS B 1 42 ? 2.668 1.968 11.656 1 97 42 LYS B O 1
ATOM 1630 N N . LEU B 1 43 ? 1.205 2.965 12.93 1 98 43 LEU B N 1
ATOM 1631 C CA . LEU B 1 43 ? 0.619 3.732 11.836 1 98 43 LEU B CA 1
ATOM 1632 C C . LEU B 1 43 ? 1.44 4.984 11.547 1 98 43 LEU B C 1
ATOM 1634 O O . LEU B 1 43 ? 1.417 5.508 10.43 1 98 43 LEU B O 1
ATOM 1638 N N . TRP B 1 44 ? 2.215 5.484 12.586 1 98.69 44 TRP B N 1
ATOM 1639 C CA . TRP B 1 44 ? 2.832 6.793 12.383 1 98.69 44 TRP B CA 1
ATOM 1640 C C . TRP B 1 44 ? 4.266 6.801 12.898 1 98.69 44 TRP B C 1
ATOM 1642 O O . TRP B 1 44 ? 5.035 7.715 12.594 1 98.69 44 TRP B O 1
ATOM 1652 N N . PHE B 1 45 ? 4.652 5.738 13.672 1 98.56 45 PHE B N 1
ATOM 1653 C CA . PHE B 1 45 ? 5.969 5.703 14.289 1 98.56 45 PHE B CA 1
ATOM 1654 C C . PHE B 1 45 ? 6.645 4.359 14.055 1 98.56 45 PHE B C 1
ATOM 1656 O O . PHE B 1 45 ? 7.457 3.912 14.867 1 98.56 45 PHE B O 1
ATOM 1663 N N . ALA B 1 46 ? 6.207 3.623 13.008 1 97.75 46 ALA B N 1
ATOM 1664 C CA . ALA B 1 46 ? 6.797 2.314 12.734 1 97.75 46 ALA B CA 1
ATOM 1665 C C . ALA B 1 46 ? 8.305 2.424 12.539 1 97.75 46 ALA B C 1
ATOM 1667 O O . ALA B 1 46 ? 8.82 3.502 12.234 1 97.75 46 ALA B O 1
ATOM 1668 N N . ASP B 1 47 ? 9.008 1.348 12.633 1 96.81 47 ASP B N 1
ATOM 1669 C CA . ASP B 1 47 ? 10.469 1.312 12.617 1 96.81 47 ASP B CA 1
ATOM 1670 C C . ASP B 1 47 ? 11.016 1.785 11.273 1 96.81 47 ASP B C 1
ATOM 1672 O O . ASP B 1 47 ? 12.117 2.328 11.203 1 96.81 47 ASP B O 1
ATOM 1676 N N . ASN B 1 48 ? 10.281 1.604 10.281 1 97.44 48 ASN B N 1
ATOM 1677 C CA . ASN B 1 48 ? 10.766 1.961 8.953 1 97.44 48 ASN B CA 1
ATOM 1678 C C . ASN B 1 48 ? 10.352 3.379 8.562 1 97.44 48 ASN B C 1
ATOM 1680 O O . ASN B 1 48 ? 10.5 3.781 7.41 1 97.44 48 ASN B O 1
ATOM 1684 N N . MET B 1 49 ? 9.781 4.129 9.477 1 98.62 49 MET B N 1
ATOM 1685 C CA . MET B 1 49 ? 9.297 5.48 9.211 1 98.62 49 MET B CA 1
ATOM 1686 C C . MET B 1 49 ? 10.219 6.523 9.828 1 98.62 49 MET B C 1
ATOM 1688 O O . MET B 1 49 ? 10.703 6.34 10.953 1 98.62 49 MET B O 1
ATOM 1692 N N . ASP B 1 50 ? 10.492 7.52 9.102 1 98.81 50 ASP B N 1
ATOM 1693 C CA . ASP B 1 50 ? 11.008 8.773 9.656 1 98.81 50 ASP B CA 1
ATOM 1694 C C . ASP B 1 50 ? 9.867 9.758 9.906 1 98.81 50 ASP B C 1
ATOM 1696 O O . ASP B 1 50 ? 9.289 10.297 8.961 1 98.81 50 ASP B O 1
ATOM 1700 N N . THR B 1 51 ? 9.586 10.016 11.148 1 98.94 51 THR B N 1
ATOM 1701 C CA . THR B 1 51 ? 8.469 10.867 11.523 1 98.94 51 THR B CA 1
ATOM 1702 C C . THR B 1 51 ? 8.961 12.227 12.008 1 98.94 51 THR B C 1
ATOM 1704 O O . THR B 1 51 ? 9.945 12.305 12.758 1 98.94 51 THR B O 1
ATOM 1707 N N . PHE B 1 52 ? 8.289 13.266 11.586 1 98.94 52 PHE B N 1
ATOM 1708 C CA . PHE B 1 52 ? 8.594 14.641 11.953 1 98.94 52 PHE B CA 1
ATOM 1709 C C . PHE B 1 52 ? 7.355 15.336 12.516 1 98.94 52 PHE B C 1
ATOM 1711 O O . PHE B 1 52 ? 6.227 14.938 12.219 1 98.94 52 PHE B O 1
ATOM 1718 N N . VAL B 1 53 ? 7.621 16.391 13.289 1 98.88 53 VAL B N 1
ATOM 1719 C CA . VAL B 1 53 ? 6.539 17.203 13.82 1 98.88 53 VAL B CA 1
ATOM 1720 C C . VAL B 1 53 ? 6.816 18.688 13.531 1 98.88 53 VAL B C 1
ATOM 1722 O O . VAL B 1 53 ? 7.973 19.109 13.5 1 98.88 53 VAL B O 1
ATOM 1725 N N . ALA B 1 54 ? 5.781 19.359 13.227 1 98.75 54 ALA B N 1
ATOM 1726 C CA . ALA B 1 54 ? 5.797 20.828 13.211 1 98.75 54 ALA B CA 1
ATOM 1727 C C . ALA B 1 54 ? 5.352 21.391 14.555 1 98.75 54 ALA B C 1
ATOM 1729 O O . ALA B 1 54 ? 4.262 21.078 15.039 1 98.75 54 ALA B O 1
ATOM 1730 N N . VAL B 1 55 ? 6.168 22.219 15.141 1 98.06 55 VAL B N 1
ATOM 1731 C CA . VAL B 1 55 ? 5.914 22.781 16.453 1 98.06 55 VAL B CA 1
ATOM 1732 C C . VAL B 1 55 ? 5.793 24.297 16.359 1 98.06 55 VAL B C 1
ATOM 1734 O O . VAL B 1 55 ? 6.652 24.953 15.773 1 98.06 55 VAL B O 1
ATOM 1737 N N . ASP B 1 56 ? 4.664 24.75 16.922 1 96.56 56 ASP B N 1
ATOM 1738 C CA . ASP B 1 56 ? 4.48 26.188 16.859 1 96.56 56 ASP B CA 1
ATOM 1739 C C . ASP B 1 56 ? 5.285 26.906 17.938 1 96.56 56 ASP B C 1
ATOM 1741 O O . ASP B 1 56 ? 6.047 26.266 18.672 1 96.56 56 ASP B O 1
ATOM 1745 N N . ASN B 1 57 ? 5.145 28.172 18.031 1 94.94 57 ASN B N 1
ATOM 1746 C CA . ASN B 1 57 ? 5.965 28.984 18.922 1 94.94 57 ASN B CA 1
ATOM 1747 C C . ASN B 1 57 ? 5.68 28.672 20.391 1 94.94 57 ASN B C 1
ATOM 1749 O O . ASN B 1 57 ? 6.516 28.922 21.266 1 94.94 57 ASN B O 1
ATOM 1753 N N . SER B 1 58 ? 4.551 28.141 20.75 1 95.81 58 SER B N 1
ATOM 1754 C CA . SER B 1 58 ? 4.184 27.797 22.125 1 95.81 58 SER B CA 1
ATOM 1755 C C . SER B 1 58 ? 4.648 26.391 22.484 1 95.81 58 SER B C 1
ATOM 1757 O O . SER B 1 58 ? 4.48 25.953 23.625 1 95.81 58 SER B O 1
ATOM 1759 N N . GLY B 1 59 ? 5.191 25.688 21.5 1 95.62 59 GLY B N 1
ATOM 1760 C CA . GLY B 1 59 ? 5.66 24.328 21.75 1 95.62 59 GLY B CA 1
ATOM 1761 C C . GLY B 1 59 ? 4.625 23.281 21.422 1 95.62 59 GLY B C 1
ATOM 1762 O O . GLY B 1 59 ? 4.863 22.078 21.625 1 95.62 59 GLY B O 1
ATOM 1763 N N . LYS B 1 60 ? 3.588 23.719 20.922 1 97.12 60 LYS B N 1
ATOM 1764 C CA . LYS B 1 60 ? 2.506 22.797 20.578 1 97.12 60 LYS B CA 1
ATOM 1765 C C . LYS B 1 60 ? 2.748 22.141 19.234 1 97.12 60 LYS B C 1
ATOM 1767 O O . LYS B 1 60 ? 3.139 22.812 18.266 1 97.12 60 LYS B O 1
ATOM 1772 N N . ILE B 1 61 ? 2.553 20.844 19.156 1 98.44 61 ILE B N 1
ATOM 1773 C CA . ILE B 1 61 ? 2.598 20.141 17.891 1 98.44 61 ILE B CA 1
ATOM 1774 C C . ILE B 1 61 ? 1.334 20.438 17.078 1 98.44 61 ILE B C 1
ATOM 1776 O O . ILE B 1 61 ? 0.22 20.188 17.547 1 98.44 61 ILE B O 1
ATOM 1780 N N . VAL B 1 62 ? 1.502 20.953 15.875 1 98.38 62 VAL B N 1
ATOM 1781 C CA . VAL B 1 62 ? 0.355 21.422 15.102 1 98.38 62 VAL B CA 1
ATOM 1782 C C . VAL B 1 62 ? 0.246 20.625 13.805 1 98.38 62 VAL B C 1
ATOM 1784 O O . VAL B 1 62 ? -0.762 20.703 13.102 1 98.38 62 VAL B O 1
ATOM 1787 N N . GLY B 1 63 ? 1.221 19.812 13.461 1 98.62 63 GLY B N 1
ATOM 1788 C CA . GLY B 1 63 ? 1.259 18.953 12.281 1 98.62 63 GLY B CA 1
ATOM 1789 C C . GLY B 1 63 ? 2.316 17.875 12.367 1 98.62 63 GLY B C 1
ATOM 1790 O O . GLY B 1 63 ? 3.195 17.922 13.234 1 98.62 63 GLY B O 1
ATOM 1791 N N . SER B 1 64 ? 2.199 16.906 11.562 1 98.88 64 SER B N 1
ATOM 1792 C CA . SER B 1 64 ? 3.156 15.812 11.508 1 98.88 64 SER B CA 1
ATOM 1793 C C . SER B 1 64 ? 3.145 15.133 10.141 1 98.88 64 SER B C 1
ATOM 1795 O O . SER B 1 64 ? 2.127 15.148 9.445 1 98.88 64 SER B O 1
ATOM 1797 N N . TYR B 1 65 ? 4.246 14.594 9.781 1 98.88 65 TYR B N 1
ATO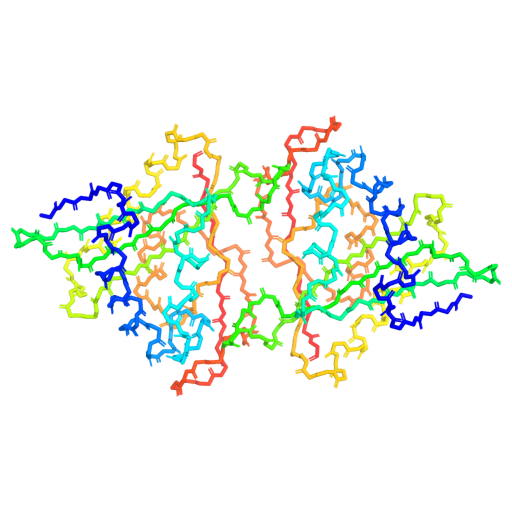M 1798 C CA . TYR B 1 65 ? 4.316 13.719 8.617 1 98.88 65 TYR B CA 1
ATOM 1799 C C . TYR B 1 65 ? 5.32 12.594 8.844 1 98.88 65 TYR B C 1
ATOM 1801 O O . TYR B 1 65 ? 6.117 12.641 9.781 1 98.88 65 TYR B O 1
ATOM 1809 N N . TYR B 1 66 ? 5.242 11.57 8.078 1 98.88 66 TYR B N 1
ATOM 1810 C CA . TYR B 1 66 ? 6.285 10.555 8.023 1 98.88 66 TYR B CA 1
ATOM 1811 C C . TYR B 1 66 ? 6.727 10.305 6.59 1 98.88 66 TYR B C 1
ATOM 1813 O O . TYR B 1 66 ? 5.992 10.602 5.645 1 98.88 66 TYR B O 1
ATOM 1821 N N . VAL B 1 67 ? 7.938 9.875 6.379 1 98.88 67 VAL B N 1
ATOM 1822 C CA . VAL B 1 67 ? 8.461 9.312 5.141 1 98.88 67 VAL B CA 1
ATOM 1823 C C . VAL B 1 67 ? 8.922 7.879 5.383 1 98.88 67 VAL B C 1
ATOM 1825 O O . VAL B 1 67 ? 9.555 7.582 6.402 1 98.88 67 VAL B O 1
ATOM 1828 N N . LYS B 1 68 ? 8.586 7.023 4.539 1 98.88 68 LYS B N 1
ATOM 1829 C CA . LYS B 1 68 ? 9.008 5.629 4.586 1 98.88 68 LYS B CA 1
ATOM 1830 C C . LYS B 1 68 ? 9.125 5.043 3.182 1 98.88 68 LYS B C 1
ATOM 1832 O O . LYS B 1 68 ? 8.625 5.625 2.217 1 98.88 68 LYS B O 1
ATOM 1837 N N . PRO B 1 69 ? 9.836 3.922 3.008 1 98.88 69 PRO B N 1
ATOM 1838 C CA . PRO B 1 69 ? 9.719 3.232 1.721 1 98.88 69 PRO B CA 1
ATOM 1839 C C . PRO B 1 69 ? 8.281 2.834 1.393 1 98.88 69 PRO B C 1
ATOM 1841 O O . PRO B 1 69 ? 7.566 2.316 2.256 1 98.88 69 PRO B O 1
ATOM 1844 N N . ASN B 1 70 ? 7.852 3.08 0.203 1 98.75 70 ASN B N 1
ATOM 1845 C CA . ASN B 1 70 ? 6.516 2.689 -0.227 1 98.75 70 ASN B CA 1
ATOM 1846 C C . ASN B 1 70 ? 6.383 1.173 -0.337 1 98.75 70 ASN B C 1
ATOM 1848 O O . ASN B 1 70 ? 5.316 0.617 -0.06 1 98.75 70 ASN B O 1
ATOM 1852 N N . GLN B 1 71 ? 7.363 0.505 -0.847 1 98.56 71 GLN B N 1
ATOM 1853 C CA . GLN B 1 71 ? 7.52 -0.944 -0.914 1 98.56 71 GLN B CA 1
ATOM 1854 C C . GLN B 1 71 ? 8.805 -1.391 -0.217 1 98.56 71 GLN B C 1
ATOM 1856 O O . GLN B 1 71 ? 9.773 -0.637 -0.153 1 98.56 71 GLN B O 1
ATOM 1861 N N . PRO B 1 72 ? 8.836 -2.627 0.273 1 97.62 72 PRO B N 1
ATOM 1862 C CA . PRO B 1 72 ? 10.055 -3.104 0.93 1 97.62 72 PRO B CA 1
ATOM 1863 C C . PRO B 1 72 ? 11.125 -3.543 -0.064 1 97.62 72 PRO B C 1
ATOM 1865 O O . PRO B 1 72 ? 10.852 -3.672 -1.259 1 97.62 72 PRO B O 1
ATOM 1868 N N . GLY B 1 73 ? 12.305 -3.689 0.401 1 97.94 73 GLY B N 1
ATOM 1869 C CA . GLY B 1 73 ? 13.367 -4.367 -0.325 1 97.94 73 GLY B CA 1
ATOM 1870 C C . GLY B 1 73 ? 13.664 -3.736 -1.674 1 97.94 73 GLY B C 1
ATOM 1871 O O . GLY B 1 73 ? 13.977 -2.547 -1.755 1 97.94 73 GLY B O 1
ATOM 1872 N N . LEU B 1 74 ? 13.375 -4.434 -2.73 1 98.62 74 LEU B N 1
ATOM 1873 C CA . LEU B 1 74 ? 13.766 -4.066 -4.09 1 98.62 74 LEU B CA 1
ATOM 1874 C C . LEU B 1 74 ? 12.914 -2.91 -4.605 1 98.62 74 LEU B C 1
ATOM 1876 O O . LEU B 1 74 ? 13.148 -2.412 -5.711 1 98.62 74 LEU B O 1
ATOM 1880 N N . GLY B 1 75 ? 11.969 -2.426 -3.887 1 98.69 75 GLY B N 1
ATOM 1881 C CA . GLY B 1 75 ? 11.18 -1.242 -4.211 1 98.69 75 GLY B CA 1
ATOM 1882 C C . GLY B 1 75 ? 11.336 -0.128 -3.193 1 98.69 75 GLY B C 1
ATOM 1883 O O . GLY B 1 75 ? 10.539 0.809 -3.166 1 98.69 75 GLY B O 1
ATOM 1884 N N . SER B 1 76 ? 12.375 -0.174 -2.355 1 98.75 76 SER B N 1
ATOM 1885 C CA . SER B 1 76 ? 12.445 0.669 -1.168 1 98.75 76 SER B CA 1
ATOM 1886 C C . SER B 1 76 ? 12.984 2.057 -1.508 1 98.75 76 SER B C 1
ATOM 1888 O O . SER B 1 76 ? 13.031 2.938 -0.646 1 98.75 76 SER B O 1
ATOM 1890 N N . HIS B 1 77 ? 13.32 2.262 -2.779 1 98.88 77 HIS B N 1
ATOM 1891 C CA . HIS B 1 77 ? 13.906 3.539 -3.164 1 98.88 77 HIS B CA 1
ATOM 1892 C C . HIS B 1 77 ? 12.836 4.52 -3.629 1 98.88 77 HIS B C 1
ATOM 1894 O O . HIS B 1 77 ? 13.148 5.641 -4.039 1 98.88 77 HIS B O 1
ATOM 1900 N N . ILE B 1 78 ? 11.555 4.152 -3.662 1 98.94 78 ILE B N 1
ATOM 1901 C CA . ILE B 1 78 ? 10.414 5.047 -3.807 1 98.94 78 ILE B CA 1
ATOM 1902 C C . ILE B 1 78 ? 9.797 5.316 -2.438 1 98.94 78 ILE B C 1
ATOM 1904 O O . ILE B 1 78 ? 9.422 4.383 -1.723 1 98.94 78 ILE B O 1
ATOM 1908 N N . ALA B 1 79 ? 9.703 6.535 -2.061 1 98.94 79 ALA B N 1
ATOM 1909 C CA . ALA B 1 79 ? 9.18 6.922 -0.752 1 98.94 79 ALA B CA 1
ATOM 1910 C C . ALA B 1 79 ? 7.656 6.996 -0.769 1 98.94 79 ALA B C 1
ATOM 1912 O O . ALA B 1 79 ? 7.043 7.062 -1.837 1 98.94 79 ALA B O 1
ATOM 1913 N N . ASN B 1 80 ? 7.109 6.895 0.328 1 98.81 80 ASN B N 1
ATOM 1914 C CA . ASN B 1 80 ? 5.734 7.234 0.673 1 98.81 80 ASN B CA 1
ATOM 1915 C C . ASN B 1 80 ? 5.676 8.234 1.822 1 98.81 80 ASN B C 1
ATOM 1917 O O . ASN B 1 80 ? 6.645 8.383 2.57 1 98.81 80 ASN B O 1
ATOM 1921 N N . GLY B 1 81 ? 4.605 8.898 1.944 1 98.56 81 GLY B N 1
ATOM 1922 C CA . GLY B 1 81 ? 4.441 9.828 3.051 1 98.56 81 GLY B CA 1
ATOM 1923 C C . GLY B 1 81 ? 2.992 10.008 3.469 1 98.56 81 GLY B C 1
ATOM 1924 O O . GLY B 1 81 ? 2.078 9.711 2.695 1 98.56 81 GLY B O 1
ATOM 1925 N N . GLY B 1 82 ? 2.77 10.383 4.598 1 98.5 82 GLY B N 1
ATOM 1926 C CA . GLY B 1 82 ? 1.513 10.828 5.18 1 98.5 82 GLY B CA 1
ATOM 1927 C C . GLY B 1 82 ? 1.635 12.133 5.945 1 98.5 82 GLY B C 1
ATOM 1928 O O . GLY B 1 82 ? 2.664 12.391 6.57 1 98.5 82 GLY B O 1
ATOM 1929 N N . TYR B 1 83 ? 0.583 12.938 5.922 1 98.69 83 TYR B N 1
ATOM 1930 C CA . TYR B 1 83 ? 0.623 14.281 6.484 1 98.69 83 TYR B CA 1
ATOM 1931 C C . TYR B 1 83 ? -0.642 14.578 7.281 1 98.69 83 TYR B C 1
ATOM 1933 O O . TYR B 1 83 ? -1.749 14.266 6.84 1 98.69 83 TYR B O 1
ATOM 1941 N N . MET B 1 84 ? -0.432 15.172 8.328 1 98.44 84 MET B N 1
ATOM 1942 C CA . MET B 1 84 ? -1.559 15.625 9.141 1 98.44 84 MET B CA 1
ATOM 1943 C C . MET B 1 84 ? -1.318 17.031 9.656 1 98.44 84 MET B C 1
ATOM 1945 O O . MET B 1 84 ? -0.208 17.375 10.078 1 98.44 84 MET B O 1
ATOM 1949 N N . VAL B 1 85 ? -2.287 17.797 9.609 1 98.19 85 VAL B N 1
ATOM 1950 C CA . VAL B 1 85 ? -2.348 19.109 10.242 1 98.19 85 VAL B CA 1
ATOM 1951 C C . VAL B 1 85 ? -3.615 19.219 11.086 1 98.19 85 VAL B C 1
ATOM 1953 O O . VAL B 1 85 ? -4.699 18.844 10.648 1 98.19 85 VAL B O 1
ATOM 1956 N N . HIS B 1 86 ? -3.455 19.609 12.297 1 97.31 86 HIS B N 1
ATOM 1957 C CA . HIS B 1 86 ? -4.633 19.797 13.141 1 97.31 86 HIS B CA 1
ATOM 1958 C C . HIS B 1 86 ? -5.66 20.688 12.453 1 97.31 86 HIS B C 1
ATOM 1960 O O . HIS B 1 86 ? -5.305 21.703 11.836 1 97.31 86 HIS B O 1
ATOM 1966 N N . SER B 1 87 ? -6.918 20.391 12.648 1 95.75 87 SER B N 1
ATOM 1967 C CA . SER B 1 87 ? -7.992 21.078 11.922 1 95.75 87 SER B CA 1
ATOM 1968 C C . SER B 1 87 ? -8.031 22.562 12.258 1 95.75 87 SER B C 1
ATOM 1970 O O . SER B 1 87 ? -8.367 23.375 11.398 1 95.75 87 SER B O 1
ATOM 1972 N N . GLU B 1 88 ? -7.617 22.875 13.43 1 95.12 88 GLU B N 1
ATOM 1973 C CA . GLU B 1 88 ? -7.648 24.266 13.875 1 95.12 88 GLU B CA 1
ATOM 1974 C C . GLU B 1 88 ? -6.504 25.078 13.258 1 95.12 88 GLU B C 1
ATOM 1976 O O . GLU B 1 88 ? -6.477 26.297 13.352 1 95.12 88 GLU B O 1
ATOM 1981 N N . GLU B 1 89 ? -5.594 24.422 12.656 1 95 89 GLU B N 1
ATOM 1982 C CA . GLU B 1 89 ? -4.395 25.078 12.141 1 95 89 GLU B CA 1
ATOM 1983 C C . GLU B 1 89 ? -4.367 25.062 10.617 1 95 89 GLU B C 1
ATOM 1985 O O . GLU B 1 89 ? -3.357 25.422 10.008 1 95 89 GLU B O 1
ATOM 1990 N N . LYS B 1 90 ? -5.441 24.719 10.047 1 91.88 90 LYS B N 1
ATOM 1991 C CA . LYS B 1 90 ? -5.512 24.641 8.594 1 91.88 90 LYS B CA 1
ATOM 1992 C C . LYS B 1 90 ? -5.531 26.047 7.973 1 91.88 90 LYS B C 1
ATOM 1994 O O . LYS B 1 90 ? -5.992 27 8.602 1 91.88 90 LYS B O 1
ATOM 1999 N N . GLY B 1 91 ? -5.02 26.078 6.758 1 91.44 91 GLY B N 1
ATOM 2000 C CA . GLY B 1 91 ? -5.039 27.328 6.031 1 91.44 91 GLY B CA 1
ATOM 2001 C C . GLY B 1 91 ? -3.912 28.266 6.426 1 91.44 91 GLY B C 1
ATOM 2002 O O . GLY B 1 91 ? -3.908 29.438 6.043 1 91.44 91 GLY B O 1
ATOM 2003 N N . LYS B 1 92 ? -2.953 27.797 7.168 1 94.06 92 LYS B N 1
ATOM 2004 C CA . LYS B 1 92 ? -1.863 28.625 7.66 1 94.06 92 LYS B CA 1
ATOM 2005 C C . LYS B 1 92 ? -0.543 28.266 6.984 1 94.06 92 LYS B C 1
ATOM 2007 O O . LYS B 1 92 ? 0.527 28.672 7.445 1 94.06 92 LYS B O 1
ATOM 2012 N N . GLY B 1 93 ? -0.615 27.391 6.016 1 95.94 93 GLY B N 1
ATOM 2013 C CA . GLY B 1 93 ? 0.577 27.047 5.254 1 95.94 93 GLY B CA 1
ATOM 2014 C C . GLY B 1 93 ? 1.36 25.906 5.863 1 95.94 93 GLY B C 1
ATOM 2015 O O . GLY B 1 93 ? 2.432 25.547 5.367 1 95.94 93 GLY B O 1
ATOM 2016 N N . ILE B 1 94 ? 0.907 25.281 6.871 1 97.5 94 ILE B N 1
ATOM 2017 C CA . ILE B 1 94 ? 1.623 24.234 7.574 1 97.5 94 ILE B CA 1
ATOM 2018 C C . ILE B 1 94 ? 1.78 23.016 6.664 1 97.5 94 ILE B C 1
ATOM 2020 O O . ILE B 1 94 ? 2.859 22.422 6.586 1 97.5 94 ILE B O 1
ATOM 2024 N N . GLY B 1 95 ? 0.686 22.641 5.957 1 97.75 95 GLY B N 1
ATOM 2025 C CA . GLY B 1 95 ? 0.773 21.547 5.004 1 97.75 95 GLY B CA 1
ATOM 2026 C C . GLY B 1 95 ? 1.854 21.75 3.959 1 97.75 95 GLY B C 1
ATOM 2027 O O . GLY B 1 95 ? 2.598 20.812 3.639 1 97.75 95 GLY B O 1
ATOM 2028 N N . ARG B 1 96 ? 1.893 22.922 3.51 1 98.06 96 ARG B N 1
ATOM 2029 C CA . ARG B 1 96 ? 2.902 23.266 2.518 1 98.06 96 ARG B CA 1
ATOM 2030 C C . ARG B 1 96 ? 4.309 23.125 3.088 1 98.06 96 ARG B C 1
ATOM 2032 O O . ARG B 1 96 ? 5.195 22.578 2.426 1 98.06 96 ARG B O 1
ATOM 2039 N N . LEU B 1 97 ? 4.523 23.594 4.258 1 98.19 97 LEU B N 1
ATOM 2040 C CA . LEU B 1 97 ? 5.82 23.484 4.922 1 98.19 97 LEU B CA 1
ATOM 2041 C C . LEU B 1 97 ? 6.203 22.031 5.125 1 98.19 97 LEU B C 1
ATOM 2043 O O . LEU B 1 97 ? 7.352 21.641 4.891 1 98.19 97 LEU B O 1
ATOM 2047 N N . LEU B 1 98 ? 5.289 21.203 5.582 1 98.69 98 LEU B N 1
ATOM 2048 C CA . LEU B 1 98 ? 5.539 19.781 5.793 1 98.69 98 LEU B CA 1
ATOM 2049 C C . LEU B 1 98 ? 5.898 19.094 4.484 1 98.69 98 LEU B C 1
ATOM 2051 O O . LEU B 1 98 ? 6.84 18.297 4.438 1 98.69 98 LEU B O 1
ATOM 2055 N N . CYS B 1 99 ? 5.133 19.391 3.447 1 98.69 99 CYS B N 1
ATOM 2056 C CA . CYS B 1 99 ? 5.383 18.766 2.15 1 98.69 99 CYS B CA 1
ATOM 2057 C C . CYS B 1 99 ? 6.773 19.109 1.634 1 98.69 99 CYS B C 1
ATOM 2059 O O . CYS B 1 99 ? 7.531 18.234 1.228 1 98.69 99 CYS B O 1
ATOM 2061 N N . GLN B 1 100 ? 7.109 20.375 1.668 1 98.69 100 GLN B N 1
ATOM 2062 C CA . GLN B 1 100 ? 8.43 20.812 1.228 1 98.69 100 GLN B CA 1
ATOM 2063 C C . GLN B 1 100 ? 9.531 20.094 2.008 1 98.69 100 GLN B C 1
ATOM 2065 O O . GLN B 1 100 ? 10.477 19.578 1.418 1 98.69 100 GLN B O 1
ATOM 2070 N N . HIS B 1 101 ? 9.43 20.078 3.305 1 98.88 101 HIS B N 1
ATOM 2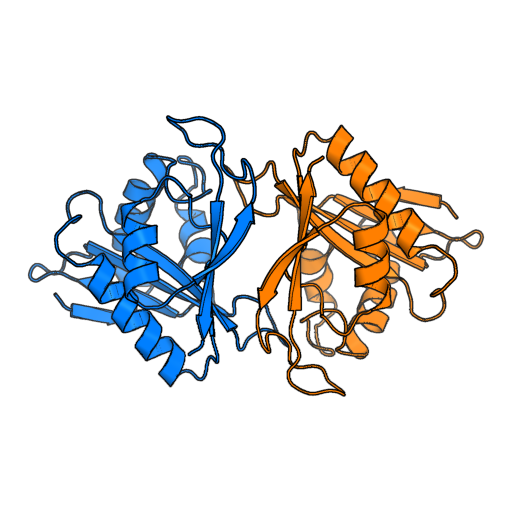071 C CA . HIS B 1 101 ? 10.43 19.422 4.145 1 98.88 101 HIS B CA 1
ATOM 2072 C C . HIS B 1 101 ? 10.531 17.938 3.812 1 98.88 101 HIS B C 1
ATOM 2074 O O . HIS B 1 101 ? 11.641 17.391 3.754 1 98.88 101 HIS B O 1
ATOM 2080 N N . SER B 1 102 ? 9.398 17.281 3.611 1 98.94 102 SER B N 1
ATOM 2081 C CA . SER B 1 102 ? 9.391 15.844 3.324 1 98.94 102 SER B CA 1
ATOM 2082 C C . SER B 1 102 ? 10.102 15.539 2.01 1 98.94 102 SER B C 1
ATOM 2084 O O . SER B 1 102 ? 10.82 14.547 1.901 1 98.94 102 SER B O 1
ATOM 2086 N N . ILE B 1 103 ? 9.883 16.359 1.006 1 98.88 103 ILE B N 1
ATOM 2087 C CA . ILE B 1 103 ? 10.516 16.188 -0.295 1 98.88 103 ILE B CA 1
ATOM 2088 C C . ILE B 1 103 ? 12.031 16.359 -0.161 1 98.88 103 ILE B C 1
ATOM 2090 O O . ILE B 1 103 ? 12.805 15.539 -0.661 1 98.88 103 ILE B O 1
ATOM 2094 N N . ASP B 1 104 ? 12.445 17.422 0.519 1 98.88 104 ASP B N 1
ATOM 2095 C CA . ASP B 1 104 ? 13.867 17.688 0.737 1 98.88 104 ASP B CA 1
ATOM 2096 C C . ASP B 1 104 ? 14.516 16.531 1.506 1 98.88 104 ASP B C 1
ATOM 2098 O O . ASP B 1 104 ? 15.586 16.062 1.132 1 98.88 104 ASP B O 1
ATOM 2102 N N . PHE B 1 105 ? 13.875 16.078 2.535 1 98.88 105 PHE B N 1
ATOM 2103 C CA . PHE B 1 105 ? 14.391 14.977 3.342 1 98.88 105 PHE B CA 1
ATOM 2104 C C . PHE B 1 105 ? 14.516 13.711 2.51 1 98.88 105 PHE B C 1
ATOM 2106 O O . PHE B 1 105 ? 15.531 13.016 2.572 1 98.88 105 PHE B O 1
ATOM 2113 N N . ALA B 1 106 ? 13.422 13.367 1.77 1 98.94 106 ALA B N 1
ATOM 2114 C CA . ALA B 1 106 ? 13.43 12.172 0.933 1 98.94 106 ALA B CA 1
ATOM 2115 C C . ALA B 1 106 ? 14.586 12.195 -0.059 1 98.94 106 ALA B C 1
ATOM 2117 O O . ALA B 1 106 ? 15.258 11.18 -0.263 1 98.94 106 ALA B O 1
ATOM 2118 N N . ARG B 1 107 ? 14.844 13.344 -0.663 1 98.75 107 ARG B N 1
ATOM 2119 C CA . ARG B 1 107 ? 15.969 13.492 -1.573 1 98.75 107 ARG B CA 1
ATOM 2120 C C . ARG B 1 107 ? 17.297 13.227 -0.854 1 98.75 107 ARG B C 1
ATOM 2122 O O . ARG B 1 107 ? 18.141 12.492 -1.359 1 98.75 107 ARG B O 1
ATOM 2129 N N . GLU B 1 108 ? 17.438 13.844 0.264 1 98.69 108 GLU B N 1
ATOM 2130 C CA . GLU B 1 108 ? 18.656 13.703 1.044 1 98.69 108 GLU B CA 1
ATOM 2131 C C . GLU B 1 108 ? 18.906 12.25 1.435 1 98.69 108 GLU B C 1
ATOM 2133 O O . GLU B 1 108 ? 20.047 11.789 1.486 1 98.69 108 GLU B O 1
ATOM 2138 N N . LYS B 1 109 ? 17.828 11.516 1.709 1 98.62 109 LYS B N 1
ATOM 2139 C CA . LYS B 1 109 ? 17.906 10.117 2.127 1 98.62 109 LYS B CA 1
ATOM 2140 C C . LYS B 1 109 ? 18.188 9.203 0.938 1 98.62 109 LYS B C 1
ATOM 2142 O O . LYS B 1 109 ? 18.438 8.008 1.113 1 98.62 109 LYS B O 1
ATOM 2147 N N . GLY B 1 110 ? 18.047 9.727 -0.315 1 98.5 110 GLY B N 1
ATOM 2148 C CA . GLY B 1 110 ? 18.422 8.969 -1.5 1 98.5 110 GLY B CA 1
ATOM 2149 C C . GLY B 1 110 ? 17.234 8.336 -2.203 1 98.5 110 GLY B C 1
ATOM 2150 O O . GLY B 1 110 ? 17.406 7.473 -3.068 1 98.5 110 GLY B O 1
ATOM 2151 N N . TYR B 1 111 ? 16.047 8.664 -1.79 1 98.88 111 TYR B N 1
ATOM 2152 C CA . TYR B 1 111 ? 14.883 8.203 -2.537 1 98.88 111 TYR B CA 1
ATOM 2153 C C . TYR B 1 111 ? 14.891 8.75 -3.957 1 98.88 111 TYR B C 1
ATOM 2155 O O . TYR B 1 111 ? 15.297 9.898 -4.184 1 98.88 111 TYR B O 1
ATOM 2163 N N . LEU B 1 112 ? 14.344 7.996 -4.867 1 98.88 112 LEU B N 1
ATOM 2164 C CA . LEU B 1 112 ? 14.352 8.406 -6.266 1 98.88 112 LEU B CA 1
ATOM 2165 C C . LEU B 1 112 ? 12.992 8.961 -6.676 1 98.88 112 LEU B C 1
ATOM 2167 O O . LEU B 1 112 ? 12.867 9.609 -7.715 1 98.88 112 LEU B O 1
ATOM 2171 N N . GLY B 1 113 ? 11.977 8.742 -5.926 1 98.88 113 GLY B N 1
ATOM 2172 C CA . GLY B 1 113 ? 10.609 9.211 -6.121 1 98.88 113 GLY B CA 1
ATOM 2173 C C . GLY B 1 113 ? 9.766 9.133 -4.863 1 98.88 113 GLY B C 1
ATOM 2174 O O . GLY B 1 113 ? 10.203 8.578 -3.848 1 98.88 113 GLY B O 1
ATOM 2175 N N . MET B 1 114 ? 8.648 9.695 -4.914 1 98.94 114 MET B N 1
ATOM 2176 C CA . MET B 1 114 ? 7.672 9.672 -3.83 1 98.94 114 MET B CA 1
ATOM 2177 C C . MET B 1 114 ? 6.266 9.422 -4.367 1 98.94 114 MET B C 1
ATOM 2179 O O . MET B 1 114 ? 5.852 10.047 -5.344 1 98.94 114 MET B O 1
ATOM 2183 N N . GLN B 1 115 ? 5.625 8.469 -3.768 1 98.94 115 GLN B N 1
ATOM 2184 C CA . GLN B 1 115 ? 4.297 8.055 -4.207 1 98.94 115 GLN B CA 1
ATOM 2185 C C . GLN B 1 115 ? 3.287 8.133 -3.066 1 98.94 115 GLN B C 1
ATOM 2187 O O . GLN B 1 115 ? 3.564 7.684 -1.953 1 98.94 115 GLN B O 1
ATOM 2192 N N . PHE B 1 116 ? 2.203 8.75 -3.281 1 98.88 116 PHE B N 1
ATOM 2193 C CA . PHE B 1 116 ? 1.038 8.688 -2.406 1 98.88 116 PHE B CA 1
ATOM 2194 C C . PHE B 1 116 ? 0.003 7.711 -2.945 1 98.88 116 PHE B C 1
ATOM 2196 O O . PHE B 1 116 ? -0.495 7.879 -4.062 1 98.88 116 PHE B O 1
ATOM 2203 N N . ASN B 1 117 ? -0.391 6.762 -2.178 1 98.69 117 ASN B N 1
ATOM 2204 C CA . ASN B 1 117 ? -1.128 5.605 -2.674 1 98.69 117 ASN B CA 1
ATOM 2205 C C . ASN B 1 117 ? -2.627 5.883 -2.74 1 98.69 117 ASN B C 1
ATOM 2207 O O . ASN B 1 117 ? -3.344 5.258 -3.525 1 98.69 117 ASN B O 1
ATOM 2211 N N . MET B 1 118 ? -3.064 6.738 -1.878 1 98.69 118 MET B N 1
ATOM 2212 C CA . MET B 1 118 ? -4.492 7.023 -1.813 1 98.69 118 MET B CA 1
ATOM 2213 C C . MET B 1 118 ? -4.742 8.461 -1.354 1 98.69 118 MET B C 1
ATOM 2215 O O . MET B 1 118 ? -4.738 8.734 -0.154 1 98.69 118 MET B O 1
ATOM 2219 N N . VAL B 1 119 ? -4.895 9.312 -2.297 1 98.88 119 VAL B N 1
ATOM 2220 C CA . VAL B 1 119 ? -5.324 10.68 -2.057 1 98.88 119 VAL B CA 1
ATOM 2221 C C . VAL B 1 119 ? -6.805 10.828 -2.404 1 98.88 119 VAL B C 1
ATOM 2223 O O . VAL B 1 119 ? -7.199 10.633 -3.557 1 98.88 119 VAL B O 1
ATOM 2226 N N . ILE B 1 120 ? -7.578 11.109 -1.386 1 98.81 120 ILE B N 1
ATOM 2227 C CA . ILE B 1 120 ? -9.023 11.156 -1.594 1 98.81 120 ILE B CA 1
ATOM 2228 C C . ILE B 1 120 ? -9.367 12.273 -2.578 1 98.81 120 ILE B C 1
ATOM 2230 O O . ILE B 1 120 ? -8.938 13.414 -2.4 1 98.81 120 ILE B O 1
ATOM 2234 N N . SER B 1 121 ? -10.109 11.977 -3.582 1 98.81 121 SER B N 1
ATOM 2235 C CA . SER B 1 121 ? -10.352 12.875 -4.703 1 98.81 121 SER B CA 1
ATOM 2236 C C . SER B 1 121 ? -11.055 14.148 -4.246 1 98.81 121 SER B C 1
ATOM 2238 O O . SER B 1 121 ? -10.891 15.211 -4.855 1 98.81 121 SER B O 1
ATOM 2240 N N . THR B 1 122 ? -11.789 14.086 -3.16 1 98.44 122 THR B N 1
ATOM 2241 C CA . THR B 1 122 ? -12.57 15.227 -2.682 1 98.44 122 THR B CA 1
ATOM 2242 C C . THR B 1 122 ? -11.734 16.094 -1.744 1 98.44 122 THR B C 1
ATOM 2244 O O . THR B 1 122 ? -12.18 17.156 -1.312 1 98.44 122 THR B O 1
ATOM 2247 N N . ASN B 1 123 ? -10.562 15.586 -1.346 1 97.62 123 ASN B N 1
ATOM 2248 C CA . ASN B 1 123 ? -9.617 16.406 -0.603 1 97.62 123 ASN B CA 1
ATOM 2249 C C . ASN B 1 123 ? -8.906 17.406 -1.514 1 97.62 123 ASN B C 1
ATOM 2251 O O . ASN B 1 123 ? -7.707 17.297 -1.759 1 97.62 123 ASN B O 1
ATOM 2255 N N . ALA B 1 124 ? -9.648 18.391 -1.94 1 97.25 124 ALA B N 1
ATOM 2256 C CA . ALA B 1 124 ? -9.203 19.328 -2.967 1 97.25 124 ALA B CA 1
ATOM 2257 C C . ALA B 1 124 ? -7.953 20.094 -2.518 1 97.25 124 ALA B C 1
ATOM 2259 O O . ALA B 1 124 ? -7.062 20.359 -3.326 1 97.25 124 ALA B O 1
ATOM 2260 N N . SER B 1 125 ? -7.918 20.438 -1.314 1 96.5 125 SER B N 1
ATOM 2261 C CA . SER B 1 125 ? -6.781 21.203 -0.793 1 96.5 125 SER B CA 1
ATOM 2262 C C . SER B 1 125 ? -5.488 20.391 -0.896 1 96.5 125 SER B C 1
ATOM 2264 O O . SER B 1 125 ? -4.461 20.922 -1.337 1 96.5 125 SER B O 1
ATOM 2266 N N . ALA B 1 126 ? -5.484 19.156 -0.502 1 97.69 126 ALA B N 1
ATOM 2267 C CA . ALA B 1 126 ? -4.301 18.312 -0.6 1 97.69 126 ALA B CA 1
ATOM 2268 C C . ALA B 1 126 ? -3.904 18.094 -2.057 1 97.69 126 ALA B C 1
ATOM 2270 O O . ALA B 1 126 ? -2.729 18.203 -2.41 1 97.69 126 ALA B O 1
ATOM 2271 N N . VAL B 1 127 ? -4.879 17.75 -2.893 1 98.69 127 VAL B N 1
ATOM 2272 C CA . VAL B 1 127 ? -4.617 17.516 -4.309 1 98.69 127 VAL B CA 1
ATOM 2273 C C . VAL B 1 127 ? -3.926 18.734 -4.918 1 98.69 127 VAL B C 1
ATOM 2275 O O . VAL B 1 127 ? -2.908 18.594 -5.602 1 98.69 127 VAL B O 1
ATOM 2278 N N . LYS B 1 128 ? -4.5 19.906 -4.648 1 98.44 128 LYS B N 1
ATOM 2279 C CA . LYS B 1 128 ? -3.922 21.156 -5.148 1 98.44 128 LYS B CA 1
ATOM 2280 C C . LYS B 1 128 ? -2.504 21.344 -4.621 1 98.44 128 LYS B C 1
ATOM 2282 O O . LYS B 1 128 ? -1.603 21.719 -5.375 1 98.44 128 LYS B O 1
ATOM 2287 N N . LEU B 1 129 ? -2.311 21.125 -3.367 1 98.5 129 LEU B N 1
ATOM 2288 C CA . LEU B 1 129 ? -1.001 21.281 -2.746 1 98.5 129 LEU B CA 1
ATOM 2289 C C . LEU B 1 129 ? 0.023 20.344 -3.383 1 98.5 129 LEU B C 1
ATOM 2291 O O . LEU B 1 129 ? 1.115 20.781 -3.758 1 98.5 129 LEU B O 1
ATOM 2295 N N . TRP B 1 130 ? -0.302 19.016 -3.479 1 98.81 130 TRP B N 1
ATOM 2296 C CA . TRP B 1 130 ? 0.627 18.047 -4.051 1 98.81 130 TRP B CA 1
ATOM 2297 C C . TRP B 1 130 ? 0.982 18.422 -5.488 1 98.81 130 TRP B C 1
ATOM 2299 O O . TRP B 1 130 ? 2.15 18.375 -5.879 1 98.81 130 TRP B O 1
ATOM 2309 N N . LYS B 1 131 ? -0.022 18.797 -6.266 1 98.88 131 LYS B N 1
ATOM 2310 C CA . LYS B 1 131 ? 0.219 19.203 -7.645 1 98.88 131 LYS B CA 1
ATOM 2311 C C . LYS B 1 131 ? 1.162 20.406 -7.699 1 98.88 131 LYS B C 1
ATOM 2313 O O . LYS B 1 131 ? 2.016 20.5 -8.586 1 98.88 131 LYS B O 1
ATOM 2318 N N . SER B 1 132 ? 0.977 21.328 -6.805 1 98.81 132 SER B N 1
ATOM 2319 C CA . SER B 1 132 ? 1.816 22.531 -6.777 1 98.81 132 SER B CA 1
ATOM 2320 C C . SER B 1 132 ? 3.277 22.172 -6.52 1 98.81 132 SER B C 1
ATOM 2322 O O . SER B 1 132 ? 4.176 22.938 -6.848 1 98.81 132 SER B O 1
ATOM 2324 N N . PHE B 1 133 ? 3.535 21.016 -5.918 1 98.81 133 PHE B N 1
ATOM 2325 C CA . PHE B 1 133 ? 4.895 20.562 -5.664 1 98.81 133 PHE B CA 1
ATOM 2326 C C . PHE B 1 133 ? 5.375 19.641 -6.773 1 98.81 133 PHE B C 1
ATOM 2328 O O . PHE B 1 133 ? 6.441 19.031 -6.668 1 98.81 133 PHE B O 1
ATOM 2335 N N . GLY B 1 134 ? 4.547 19.469 -7.77 1 98.75 134 GLY B N 1
ATOM 2336 C CA . GLY B 1 134 ? 4.984 18.719 -8.945 1 98.75 134 GLY B CA 1
ATOM 2337 C C . GLY B 1 134 ? 4.531 17.281 -8.938 1 98.75 134 GLY B C 1
ATOM 2338 O O . GLY B 1 134 ? 4.945 16.484 -9.789 1 98.75 134 GLY B O 1
ATOM 2339 N N . PHE B 1 135 ? 3.74 16.875 -7.984 1 98.94 135 PHE B N 1
ATOM 2340 C CA . PHE B 1 135 ? 3.156 15.539 -8.047 1 98.94 135 PHE B CA 1
ATOM 2341 C C . PHE B 1 135 ? 2.152 15.445 -9.195 1 98.94 135 PHE B C 1
ATOM 2343 O O . PHE B 1 135 ? 1.389 16.375 -9.438 1 98.94 135 PHE B O 1
ATOM 2350 N N . LEU B 1 136 ? 2.143 14.297 -9.836 1 98.88 136 LEU B N 1
ATOM 2351 C CA . LEU B 1 136 ? 1.187 13.992 -10.891 1 98.88 136 LEU B CA 1
ATOM 2352 C C . LEU B 1 136 ? 0.208 12.906 -10.445 1 98.88 136 LEU B C 1
ATOM 2354 O O . LEU B 1 136 ? 0.59 11.977 -9.734 1 98.88 136 LEU B O 1
ATOM 2358 N N . ILE B 1 137 ? -1.053 13.031 -10.836 1 98.81 137 ILE B N 1
ATOM 2359 C CA . ILE B 1 137 ? -1.972 11.906 -10.719 1 98.81 137 ILE B CA 1
ATOM 2360 C C . ILE B 1 137 ? -1.619 10.836 -11.75 1 98.81 137 ILE B C 1
ATOM 2362 O O . ILE B 1 137 ? -1.778 11.055 -12.953 1 98.81 137 ILE B O 1
ATOM 2366 N N . ILE B 1 138 ? -1.155 9.758 -11.273 1 98.81 138 ILE B N 1
ATOM 2367 C CA . ILE B 1 138 ? -0.733 8.734 -12.219 1 98.81 138 ILE B CA 1
ATOM 2368 C C . ILE B 1 138 ? -1.79 7.633 -12.289 1 98.81 138 ILE B C 1
ATOM 2370 O O . ILE B 1 138 ? -1.718 6.746 -13.141 1 98.81 138 ILE B O 1
ATOM 2374 N N . GLY B 1 139 ? -2.74 7.719 -11.414 1 98.69 139 GLY B N 1
ATOM 2375 C CA . GLY B 1 139 ? -3.83 6.754 -11.406 1 98.69 139 GLY B CA 1
ATOM 2376 C C . GLY B 1 139 ? -5.039 7.227 -10.617 1 98.69 139 GLY B C 1
ATOM 2377 O O . GLY B 1 139 ? -4.902 8 -9.664 1 98.69 139 GLY B O 1
ATOM 2378 N N . THR B 1 140 ? -6.188 6.789 -11.016 1 98.81 140 THR B N 1
ATOM 2379 C CA . THR B 1 140 ? -7.449 6.992 -10.312 1 98.81 140 THR B CA 1
ATOM 2380 C C . THR B 1 140 ? -8.102 5.656 -9.969 1 98.81 140 THR B C 1
ATOM 2382 O O . THR B 1 140 ? -8.219 4.781 -10.828 1 98.81 140 THR B O 1
ATOM 2385 N N . ILE B 1 141 ? -8.445 5.461 -8.781 1 98.75 141 ILE B N 1
ATOM 2386 C CA . ILE B 1 141 ? -9.164 4.277 -8.312 1 98.75 141 ILE B CA 1
ATOM 2387 C C . ILE B 1 141 ? -10.641 4.613 -8.109 1 98.75 141 ILE B C 1
ATOM 2389 O O . ILE B 1 141 ? -10.992 5.348 -7.184 1 98.75 141 ILE B O 1
ATOM 2393 N N . PRO B 1 142 ? -11.484 4.078 -8.859 1 98.69 142 PRO B N 1
ATOM 2394 C CA . PRO B 1 142 ? -12.898 4.449 -8.758 1 98.69 142 PRO B CA 1
ATOM 2395 C C . PRO B 1 142 ? -13.531 3.998 -7.449 1 98.69 142 PRO B C 1
ATOM 2397 O O . PRO B 1 142 ? -13.344 2.857 -7.023 1 98.69 142 PRO B O 1
ATOM 2400 N N . GLN B 1 143 ? -14.219 4.934 -6.777 1 98.56 143 GLN B N 1
ATOM 2401 C CA . GLN B 1 143 ? -15.023 4.637 -5.598 1 98.56 143 GLN B CA 1
ATOM 2402 C C . GLN B 1 143 ? -14.188 3.93 -4.531 1 98.56 143 GLN B C 1
ATOM 2404 O O . GLN B 1 143 ? -14.68 3.02 -3.857 1 98.56 143 GLN B O 1
ATOM 2409 N N . ALA B 1 144 ? -13.023 4.324 -4.391 1 98.62 144 ALA B N 1
ATOM 2410 C CA . ALA B 1 144 ? -12.047 3.586 -3.588 1 98.62 144 ALA B CA 1
ATOM 2411 C C . ALA B 1 144 ? -12.211 3.895 -2.104 1 98.62 144 ALA B C 1
ATOM 2413 O O . ALA B 1 144 ? -11.633 3.215 -1.253 1 98.62 144 ALA B O 1
ATOM 2414 N N . PHE B 1 145 ? -12.977 4.891 -1.793 1 98.88 145 PHE B N 1
ATOM 2415 C CA . PHE B 1 145 ? -13.031 5.414 -0.434 1 98.88 145 PHE B CA 1
ATOM 2416 C C . PHE B 1 145 ? -14.469 5.648 0.005 1 98.88 145 PHE B C 1
ATOM 2418 O O . PHE B 1 145 ? -15.25 6.289 -0.708 1 98.88 145 PHE B O 1
ATOM 2425 N N . ARG B 1 146 ? -14.828 5.105 1.175 1 98.56 146 ARG B N 1
ATOM 2426 C CA . ARG B 1 146 ? -16.141 5.344 1.772 1 98.56 146 ARG B CA 1
ATOM 2427 C C . ARG B 1 146 ? -16.141 6.621 2.607 1 98.56 146 ARG B C 1
ATOM 2429 O O . ARG B 1 146 ? -16.047 6.566 3.836 1 98.56 146 ARG B O 1
ATOM 2436 N N . HIS B 1 147 ? -16.328 7.754 1.973 1 98.56 147 HIS B N 1
ATOM 2437 C CA . HIS B 1 147 ? -16.375 9.055 2.621 1 98.56 147 HIS B CA 1
ATOM 2438 C C . HIS B 1 147 ? -17.562 9.156 3.57 1 98.56 147 HIS B C 1
ATOM 2440 O O . HIS B 1 147 ? -18.688 8.812 3.199 1 98.56 147 HIS B O 1
ATOM 2446 N N . GLN B 1 148 ? -17.312 9.602 4.754 1 96.88 148 GLN B N 1
ATOM 2447 C CA . GLN B 1 148 ? -18.344 9.602 5.789 1 96.88 148 GLN B CA 1
ATOM 2448 C C . GLN B 1 148 ? -19.531 10.469 5.379 1 96.88 148 GLN B C 1
ATOM 2450 O O . GLN B 1 148 ? -20.688 10.172 5.73 1 96.88 148 GLN B O 1
ATOM 2455 N N . LYS B 1 149 ? -19.281 11.516 4.605 1 97.5 149 LYS B N 1
ATOM 2456 C CA . LYS B 1 149 ? -20.344 12.453 4.25 1 97.5 149 LYS B CA 1
ATOM 2457 C C . LYS B 1 149 ? -20.781 12.258 2.803 1 97.5 149 LYS B C 1
ATOM 2459 O O . LYS B 1 149 ? -21.984 12.375 2.494 1 97.5 149 LYS B O 1
ATOM 2464 N N . LEU B 1 150 ? -19.906 11.883 1.899 1 98.38 150 LEU B N 1
ATOM 2465 C CA . LEU B 1 150 ? -20.188 11.938 0.469 1 98.38 150 LEU B CA 1
ATOM 2466 C C . LEU B 1 150 ? -20.406 10.547 -0.102 1 98.38 150 LEU B C 1
ATOM 2468 O O . LEU B 1 150 ? -20.719 10.391 -1.284 1 98.38 150 LEU B O 1
ATOM 2472 N N . GLY B 1 151 ? -20.312 9.469 0.703 1 98.31 151 GLY B N 1
ATOM 2473 C CA . GLY B 1 151 ? -20.391 8.117 0.188 1 98.31 151 GLY B CA 1
ATOM 2474 C C . GLY B 1 151 ? -19.141 7.684 -0.559 1 98.31 151 GLY B C 1
ATOM 2475 O O . GLY B 1 151 ? -18.031 8.102 -0.221 1 98.31 151 GLY B O 1
ATOM 2476 N N . LEU B 1 152 ? -19.297 6.773 -1.521 1 98.75 152 LEU B N 1
ATOM 2477 C CA . LEU B 1 152 ? -18.141 6.27 -2.262 1 98.75 152 LEU B CA 1
ATOM 2478 C C . LEU B 1 152 ? -17.578 7.344 -3.188 1 98.75 152 LEU B C 1
ATOM 2480 O O . LEU B 1 152 ? -18.297 7.898 -4.016 1 98.75 152 LEU B O 1
ATOM 2484 N N . VAL B 1 153 ? -16.312 7.645 -3.002 1 98.88 153 VAL B N 1
ATOM 2485 C CA . VAL B 1 153 ? -15.648 8.609 -3.871 1 98.88 153 VAL B CA 1
ATOM 2486 C C . VAL B 1 153 ? -14.336 8.016 -4.391 1 98.88 153 VAL B C 1
ATOM 2488 O O . VAL B 1 153 ? -13.828 7.043 -3.838 1 98.88 153 VAL B O 1
ATOM 2491 N N . ASP B 1 154 ? -13.812 8.578 -5.43 1 98.88 154 ASP B N 1
ATOM 2492 C CA . ASP B 1 154 ? -12.57 8.125 -6.047 1 98.88 154 ASP B CA 1
ATOM 2493 C C . ASP B 1 154 ? -11.367 8.5 -5.188 1 98.88 154 ASP B C 1
ATOM 2495 O O . ASP B 1 154 ? -11.469 9.352 -4.301 1 98.88 154 ASP B O 1
AT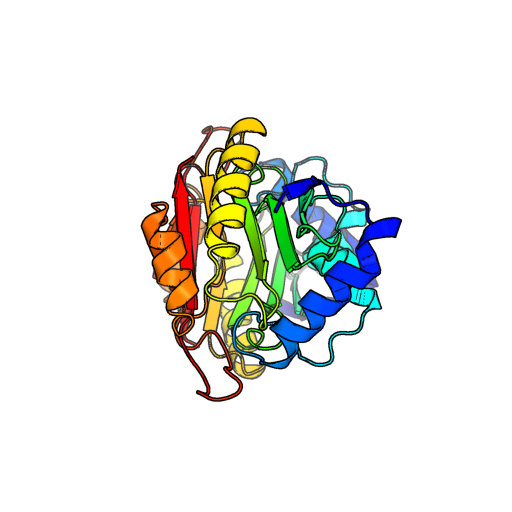OM 2499 N N . ALA B 1 155 ? -10.297 7.852 -5.41 1 98.81 155 ALA B N 1
ATOM 2500 C CA . ALA B 1 155 ? -8.992 8.219 -4.863 1 98.81 155 ALA B CA 1
ATOM 2501 C C . ALA B 1 155 ? -7.938 8.281 -5.957 1 98.81 155 ALA B C 1
ATOM 2503 O O . ALA B 1 155 ? -8.062 7.613 -6.988 1 98.81 155 ALA B O 1
ATOM 2504 N N . TYR B 1 156 ? -6.941 9.047 -5.715 1 98.94 156 TYR B N 1
ATOM 2505 C CA . TYR B 1 156 ? -5.832 9.211 -6.648 1 98.94 156 TYR B CA 1
ATOM 2506 C C . TYR B 1 156 ? -4.57 8.539 -6.121 1 98.94 156 TYR B C 1
ATOM 2508 O O . TYR B 1 156 ? -4.328 8.523 -4.914 1 98.94 156 TYR B O 1
ATOM 2516 N N . ILE B 1 157 ? -3.828 8.039 -7.02 1 98.94 157 ILE B N 1
ATOM 2517 C CA . ILE B 1 157 ? -2.416 7.746 -6.805 1 98.94 157 ILE B CA 1
ATOM 2518 C C . ILE B 1 157 ? -1.561 8.867 -7.383 1 98.94 157 ILE B C 1
ATOM 2520 O O . ILE B 1 157 ? -1.702 9.227 -8.555 1 98.94 157 ILE B O 1
ATOM 2524 N N . MET B 1 158 ? -0.713 9.438 -6.574 1 98.94 158 MET B N 1
ATOM 2525 C CA . MET B 1 158 ? 0.107 10.555 -7.027 1 98.94 158 MET B CA 1
ATOM 2526 C C . MET B 1 158 ? 1.591 10.242 -6.875 1 98.94 158 MET B C 1
ATOM 2528 O O . MET B 1 158 ? 1.982 9.5 -5.977 1 98.94 158 MET B O 1
ATOM 2532 N N . TYR B 1 159 ? 2.35 10.812 -7.738 1 98.94 159 TYR B N 1
ATOM 2533 C CA . TYR B 1 159 ? 3.766 10.461 -7.816 1 98.94 159 TYR B CA 1
ATOM 2534 C C . TYR B 1 159 ? 4.602 11.68 -8.195 1 98.94 159 TYR B C 1
ATOM 2536 O O . TYR B 1 159 ? 4.16 12.531 -8.969 1 98.94 159 TYR B O 1
ATOM 2544 N N . LYS B 1 160 ? 5.73 11.758 -7.672 1 98.88 160 LYS B N 1
ATOM 2545 C CA . LYS B 1 160 ? 6.746 12.75 -8.016 1 98.88 160 LYS B CA 1
ATOM 2546 C C . LYS B 1 160 ? 8.133 12.109 -8.094 1 98.88 160 LYS B C 1
ATOM 2548 O O . LYS B 1 160 ? 8.555 11.422 -7.168 1 98.88 160 LYS B O 1
ATOM 2553 N N . SER B 1 161 ? 8.789 12.32 -9.227 1 98.75 161 SER B N 1
ATOM 2554 C CA . SER B 1 161 ? 10.211 11.977 -9.297 1 98.75 161 SER B CA 1
ATOM 2555 C C . SER B 1 161 ? 11.047 12.891 -8.414 1 98.75 161 SER B C 1
ATOM 2557 O O . SER B 1 161 ? 10.805 14.102 -8.352 1 98.75 161 SER B O 1
ATOM 2559 N N . LEU B 1 162 ? 12.016 12.344 -7.789 1 98.38 162 LEU B N 1
ATOM 2560 C CA . LEU B 1 162 ? 12.844 13.148 -6.898 1 98.38 162 LEU B CA 1
ATOM 2561 C C . LEU B 1 162 ? 14.266 13.273 -7.445 1 98.38 162 LEU B C 1
ATOM 2563 O O . LEU B 1 162 ? 14.766 12.359 -8.102 1 98.38 162 LEU B O 1
#

Solvent-accessible surface area (backbone atoms only — not comparable to full-atom values): 17068 Å² total; per-residue (Å²): 112,46,76,43,76,57,47,66,85,80,39,43,65,50,53,46,53,35,48,50,61,52,25,58,63,27,59,67,48,38,53,48,64,78,62,56,75,85,50,44,47,70,75,57,57,31,92,70,42,52,33,34,31,32,26,40,88,87,66,47,60,47,30,38,37,31,42,27,50,61,36,57,59,37,18,38,48,28,26,21,60,51,78,47,59,26,79,89,53,61,92,69,55,55,68,58,53,52,50,54,51,51,54,54,49,40,46,74,74,59,27,50,25,39,40,38,83,65,41,38,59,83,37,53,68,57,54,52,51,44,42,74,73,58,32,40,78,46,26,72,41,80,54,39,29,53,29,69,85,77,40,67,34,40,21,26,26,32,35,30,83,89,111,46,77,44,77,56,46,66,84,82,39,44,64,50,52,46,55,36,49,52,62,50,24,59,64,28,61,65,49,37,52,48,63,79,63,56,77,84,49,44,48,68,75,56,57,30,91,72,40,53,35,33,31,31,26,40,90,87,66,47,63,48,31,36,36,31,40,27,51,62,36,57,57,37,18,39,48,27,26,23,61,52,77,48,59,27,79,89,54,61,94,69,55,55,68,57,53,52,50,53,51,49,54,54,48,40,46,74,74,59,30,50,24,39,41,37,81,65,41,37,61,82,37,52,66,59,55,52,51,44,43,74,74,58,32,39,78,46,26,72,40,79,54,40,30,51,28,69,86,77,39,67,34,39,22,26,25,32,36,30,82,89

Foldseek 3Di:
DDKDWDDCVVCLVLVVVQVLQVCCQQQWDQDHNPDDSVCCCVVAVDPQKGKMFDADPVRHTFKMKIKGQPDPDPRGLEIEMDITGRPVCPPVCVVLVRVVVRVVVSVVVRRFKYKYQWGFPVPVVVVVSCVVVPKDFPDKDFQPGQRPPPGRGITTMIMDTD/DDKDWDDCVVCLVLVVVQVLQVCCQQQWDQDHNPDDSVCCCVVAVDPQKGKMFDADPVRHTFKMKIKGQPDPDPRRLEIEMDMTGRPVCPPVCVVLVRVVVRVVVSVVVRRFKYKYQWGFPVPVVVVVSCVVVPKDFPDKAFQPGQRPPPGRGITTMIMDTD

Secondary structure (DSSP, 8-state):
-EEEEPPHHHHHHHHHHHHHHHHTT-SS-SS-TT--GGGHHHHHS-TT-EEEEEE-TTS-EEEEEEEEESSSGGGTTEEEEEEEE-GGGTTSSHHHHHHHHHHHHHHHHT-SEEEEEEEETT-HHHHHHHHHTT-EEEEEEEEEEEETTTEEEEEEEEEEE-/-EEEEPPHHHHHHHHHHHHHHHHTT-SS-SS-TT--GGGHHHHHS-TT-EEEEEE-TTS-EEEEEEEEESSSGGGTTEEEEEEEE-GGGTTSSHHHHHHHHHHHHHHHHT-SEEEEEEEETT-HHHHHHHHHTT-EEEEEEEEEEEETTTEEEEEEEEEEE-

Organism: Cecembia lonarensis (strain CCUG 58316 / KCTC 22772 / LW9) (NCBI:txid1225176)

Radius of gyratio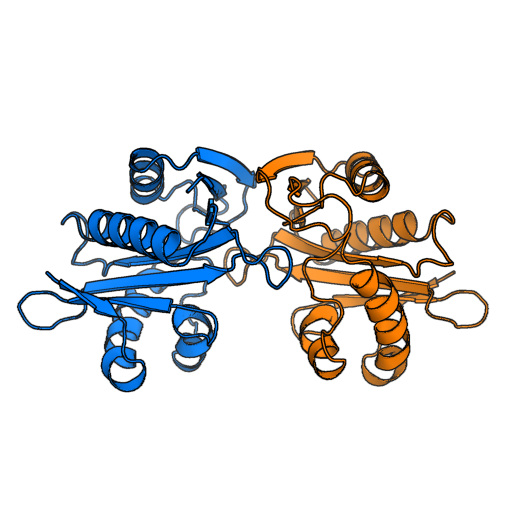n: 20.3 Å; Cα contacts (8 Å, |Δi|>4): 661; chains: 2; bounding box: 40×65×44 Å

InterPro domains:
  IPR000182 GNAT domain [PF00583] (35-135)
  IPR000182 GNAT domain [PS51186] (1-162)
  IPR016181 Acyl-CoA N-acyltransferase [SSF55729] (1-162)
  IPR052742 Mitochondrial N-acetyltransferase [PTHR43138] (13-162)

Nearest PDB structures (foldseek):
  4h89-assembly1_A-2  TM=9.542E-01  e=7.812E-22  Kribbella flavida DSM 17836
  3w6s-assembly1_A  TM=8.840E-01  e=1.603E-13  Saccharomyces cerevisiae Sigma1278b
  2i79-assembly1_E  TM=8.593E-01  e=2.521E-13  Streptococcus pneumoniae TIGR4
  3w91-assembly1_A  TM=8.808E-01  e=1.190E-12  Saccharomyces cerevisiae
  2i79-assembly3_D  TM=8.514E-01  e=2.943E-12  Streptococcus pneumoniae TIGR4